Protein AF-A0A0G4LVH8-F1 (afdb_monomer)

Sequence (188 aa):
MSLNLPIRTSSSSQRNQASRNYFTNYTPPSSTEAINGPVREPARELLPPADRLIVGVDFGTTFSGTTFSCVAVYSNDKCDIIANDQGNRTTPSIVAFNDTERLIGDAAKNQMAMNPHHTVFDAKRLIGRKFQDSEVQADMKHFSFKVVEKATKPVIEVEFKGETKQFTPEEISAMVLVKMRETAEAYL

Mean predicted aligned error: 13.93 Å

pLDDT: mean 77.81, std 19.15, range [29.95, 95.69]

Structure (mmCIF, N/CA/C/O backbone):
data_AF-A0A0G4LVH8-F1
#
_entry.id   AF-A0A0G4LVH8-F1
#
loop_
_atom_site.group_PDB
_atom_site.id
_atom_site.type_symbol
_atom_site.label_atom_id
_atom_site.label_alt_id
_atom_site.label_comp_id
_atom_site.label_asym_id
_atom_site.label_entity_id
_atom_site.label_seq_id
_atom_site.pdbx_PDB_ins_code
_atom_site.Cartn_x
_atom_site.Cartn_y
_atom_site.Cartn_z
_atom_site.occupancy
_atom_site.B_iso_or_equiv
_atom_site.auth_seq_id
_atom_site.auth_comp_id
_atom_site.auth_asym_id
_atom_site.auth_atom_id
_atom_site.pdbx_PDB_model_num
ATOM 1 N N . MET A 1 1 ? 14.362 19.409 -41.869 1.00 40.25 1 MET A N 1
ATOM 2 C CA . MET A 1 1 ? 14.093 17.956 -41.837 1.00 40.25 1 MET A CA 1
ATOM 3 C C . MET A 1 1 ? 12.968 17.730 -40.847 1.00 40.25 1 MET A C 1
ATOM 5 O O . MET A 1 1 ? 13.175 17.943 -39.661 1.00 40.25 1 MET A O 1
ATOM 9 N N . SER A 1 2 ? 11.771 17.426 -41.342 1.00 29.95 2 SER A N 1
ATOM 10 C CA . SER A 1 2 ? 10.566 17.248 -40.526 1.00 29.95 2 SER A CA 1
ATOM 11 C C . SER A 1 2 ? 10.422 15.772 -40.157 1.00 29.95 2 SER A C 1
ATOM 13 O O . SER A 1 2 ? 10.323 14.934 -41.049 1.00 29.95 2 SER A O 1
ATOM 15 N N . LEU A 1 3 ? 10.426 15.454 -38.862 1.00 32.88 3 LEU A N 1
ATOM 16 C CA . LEU A 1 3 ? 10.120 14.119 -38.345 1.00 32.88 3 LEU A CA 1
ATOM 17 C C . LEU A 1 3 ? 8.650 14.097 -37.913 1.00 32.88 3 LEU A C 1
ATOM 19 O O . LEU A 1 3 ? 8.292 14.628 -36.866 1.00 32.88 3 LEU A O 1
ATOM 23 N N . ASN A 1 4 ? 7.799 13.504 -38.751 1.00 33.94 4 ASN A N 1
ATOM 24 C CA . ASN A 1 4 ? 6.425 13.161 -38.395 1.00 33.94 4 ASN A CA 1
ATOM 25 C C . ASN A 1 4 ? 6.441 11.928 -37.483 1.00 33.94 4 ASN A C 1
ATOM 27 O O . ASN A 1 4 ? 6.725 10.824 -37.944 1.00 33.94 4 ASN A O 1
ATOM 31 N N . LEU A 1 5 ? 6.101 12.109 -36.208 1.00 36.34 5 LEU A N 1
ATOM 32 C CA . LEU A 1 5 ? 5.722 11.017 -35.310 1.00 36.34 5 LEU A CA 1
ATOM 33 C C . LEU A 1 5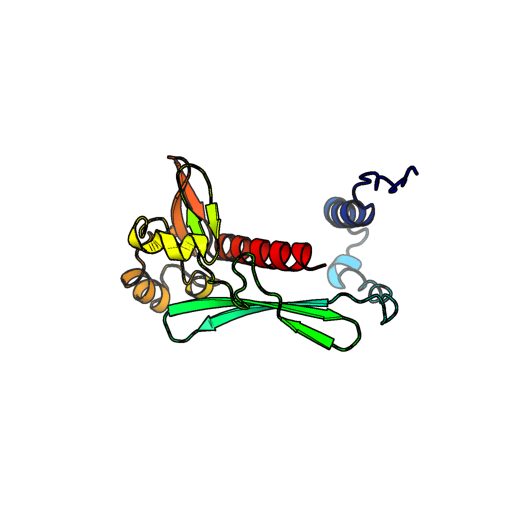 ? 4.200 10.804 -35.405 1.00 36.34 5 LEU A C 1
ATOM 35 O O . LEU A 1 5 ? 3.453 11.784 -35.336 1.00 36.34 5 LEU A O 1
ATOM 39 N N . PRO A 1 6 ? 3.707 9.564 -35.568 1.00 35.44 6 PRO A N 1
ATOM 40 C CA . PRO A 1 6 ? 2.275 9.309 -35.632 1.00 35.44 6 PRO A CA 1
ATOM 41 C C . PRO A 1 6 ? 1.620 9.547 -34.265 1.00 35.44 6 PRO A C 1
ATOM 43 O O . PRO A 1 6 ? 1.980 8.936 -33.260 1.00 35.44 6 PRO A O 1
ATOM 46 N N . ILE A 1 7 ? 0.616 10.424 -34.247 1.00 39.34 7 ILE A N 1
ATOM 47 C CA . ILE A 1 7 ? -0.278 10.641 -33.107 1.00 39.34 7 ILE A CA 1
ATOM 48 C C . ILE A 1 7 ? -1.139 9.383 -32.953 1.00 39.34 7 ILE A C 1
ATOM 50 O O . ILE A 1 7 ? -1.968 9.079 -33.812 1.00 39.34 7 ILE A O 1
ATOM 54 N N . ARG A 1 8 ? -0.954 8.639 -31.857 1.00 38.66 8 ARG A N 1
ATOM 55 C CA . ARG A 1 8 ? -1.821 7.509 -31.506 1.00 38.66 8 ARG A CA 1
ATOM 56 C C . ARG A 1 8 ? -3.178 8.072 -31.082 1.00 38.66 8 ARG A C 1
ATOM 58 O O . ARG A 1 8 ? -3.316 8.622 -29.993 1.00 38.66 8 ARG A O 1
ATOM 65 N N . THR A 1 9 ? -4.170 7.979 -31.962 1.00 39.53 9 THR A N 1
ATOM 66 C CA . THR A 1 9 ? -5.547 8.369 -31.659 1.00 39.53 9 THR A CA 1
ATOM 67 C C . THR A 1 9 ? -6.090 7.482 -30.537 1.00 39.53 9 THR A C 1
ATOM 69 O O . THR A 1 9 ? -6.026 6.251 -30.588 1.00 39.53 9 THR A O 1
ATOM 72 N N . SER A 1 10 ? -6.598 8.116 -29.483 1.00 52.22 10 SER A N 1
ATOM 73 C CA . SER A 1 10 ? -7.232 7.475 -28.336 1.00 52.22 10 SER A CA 1
ATOM 74 C C . SER A 1 10 ? -8.576 6.864 -28.742 1.00 52.22 10 SER A C 1
ATOM 76 O O . SER A 1 10 ? -9.642 7.423 -28.506 1.00 52.22 10 SER A O 1
ATOM 78 N N . SER A 1 11 ? -8.542 5.672 -29.333 1.00 40.91 11 SER A N 1
ATOM 79 C CA . SER A 1 11 ? -9.693 4.777 -29.253 1.00 40.91 11 SER A CA 1
ATOM 80 C C . SER A 1 11 ? -9.617 4.060 -27.907 1.00 40.91 11 SER A C 1
ATOM 82 O O . SER A 1 11 ? -8.677 3.316 -27.625 1.00 40.91 11 SER A O 1
ATOM 84 N N . SER A 1 12 ? -10.590 4.318 -27.033 1.00 48.50 12 SER A N 1
ATOM 85 C CA . SER A 1 12 ? -10.873 3.444 -25.895 1.00 48.50 12 SER A CA 1
ATOM 86 C C . SER A 1 12 ? -10.845 2.004 -26.397 1.00 48.50 12 SER A C 1
ATOM 88 O O . SER A 1 12 ? -11.575 1.677 -27.335 1.00 48.50 12 SER A O 1
ATOM 90 N N . SER A 1 13 ? -9.972 1.167 -25.838 1.00 48.41 13 SER A N 1
ATOM 91 C CA . SER A 1 13 ? -9.764 -0.176 -26.365 1.00 48.41 13 SER A CA 1
ATOM 92 C C . SER A 1 13 ? -11.108 -0.911 -26.432 1.00 48.41 13 SER A C 1
ATOM 94 O O . SER A 1 13 ? -11.791 -1.084 -25.420 1.00 48.41 13 SER A O 1
ATOM 96 N N . GLN A 1 14 ? -11.502 -1.357 -27.629 1.00 50.59 14 GLN A N 1
ATOM 97 C CA . GLN A 1 14 ? -12.724 -2.151 -27.830 1.00 50.59 14 GLN A CA 1
ATOM 98 C C . GLN A 1 14 ? -12.778 -3.356 -26.866 1.00 50.59 14 GLN A C 1
ATOM 100 O O . GLN A 1 14 ? -13.850 -3.771 -26.432 1.00 50.59 14 GLN A O 1
ATOM 105 N N . ARG A 1 15 ? -11.607 -3.856 -26.437 1.00 48.12 15 ARG A N 1
ATOM 106 C CA . ARG A 1 15 ? -11.438 -4.931 -25.445 1.00 48.12 15 ARG A CA 1
ATOM 107 C C . ARG A 1 15 ? -11.951 -4.568 -24.042 1.00 48.12 15 ARG A C 1
ATOM 109 O O . ARG A 1 15 ? -12.528 -5.425 -23.368 1.00 48.12 15 ARG A O 1
ATOM 116 N N . ASN A 1 16 ? -11.792 -3.313 -23.611 1.00 51.41 16 ASN A N 1
ATOM 117 C CA . ASN A 1 16 ? -12.294 -2.843 -22.314 1.00 51.41 16 ASN A CA 1
ATOM 118 C C . ASN A 1 16 ? -13.815 -2.625 -22.337 1.00 51.41 16 ASN A C 1
ATOM 120 O O . ASN A 1 16 ? -14.477 -2.839 -21.323 1.00 51.41 16 ASN A O 1
ATOM 124 N N . GLN A 1 17 ? -14.384 -2.258 -23.491 1.00 52.12 17 GLN A N 1
ATOM 125 C CA . GLN A 1 17 ? -15.840 -2.172 -23.668 1.00 52.12 17 GLN A CA 1
ATOM 126 C C . GLN A 1 17 ? -16.499 -3.557 -23.743 1.00 52.12 17 GLN A C 1
ATOM 128 O O . GLN A 1 17 ? -17.506 -3.780 -23.077 1.00 52.12 17 GLN A O 1
ATOM 133 N N . ALA A 1 18 ? -15.905 -4.513 -24.465 1.00 52.16 18 ALA A N 1
ATOM 134 C CA . ALA A 1 18 ? -16.447 -5.870 -24.589 1.00 52.16 18 ALA A CA 1
ATOM 135 C C . ALA A 1 18 ? -16.530 -6.602 -23.235 1.00 52.16 18 ALA A C 1
ATOM 137 O O . ALA A 1 18 ? -17.533 -7.243 -22.931 1.00 52.16 18 ALA A O 1
ATOM 138 N N . SER A 1 19 ? -15.513 -6.432 -22.383 1.00 54.41 19 SER A N 1
ATOM 139 C CA . SER A 1 19 ? -15.480 -7.042 -21.045 1.00 54.41 19 SER A CA 1
ATOM 140 C C . SER A 1 19 ? -16.521 -6.437 -20.091 1.00 54.41 19 SER A C 1
ATOM 142 O O . SER A 1 19 ? -17.079 -7.146 -19.258 1.00 54.41 19 SER A O 1
ATOM 144 N N . ARG A 1 20 ? -16.812 -5.133 -20.226 1.00 50.81 20 ARG A N 1
ATOM 145 C CA . ARG A 1 20 ? -17.864 -4.449 -19.455 1.00 50.81 20 ARG A CA 1
ATOM 146 C C . ARG A 1 20 ? -19.264 -4.899 -19.870 1.00 50.81 20 A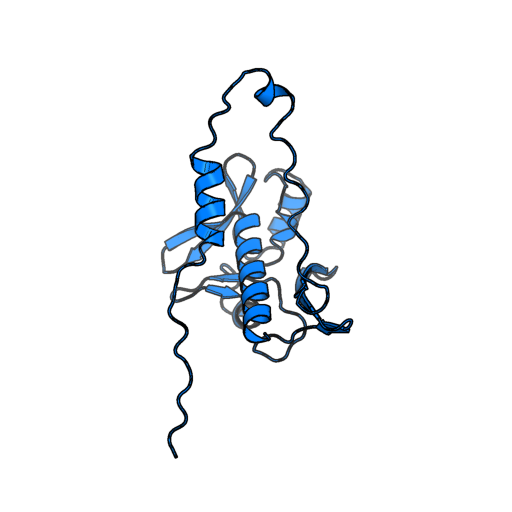RG A C 1
ATOM 148 O O . ARG A 1 20 ? -20.084 -5.164 -19.000 1.00 50.81 20 ARG A O 1
ATOM 155 N N . ASN A 1 21 ? -19.510 -5.039 -21.171 1.00 48.62 21 ASN A N 1
ATOM 156 C CA . ASN A 1 21 ? -20.828 -5.403 -21.700 1.00 48.62 21 ASN A CA 1
ATOM 157 C C . ASN A 1 21 ? -21.218 -6.863 -21.414 1.00 48.62 21 ASN A C 1
ATOM 159 O O . ASN A 1 21 ? -22.404 -7.167 -21.300 1.00 48.62 21 ASN A O 1
ATOM 163 N N . TYR A 1 22 ? -20.238 -7.763 -21.279 1.00 53.72 22 TYR A N 1
ATOM 164 C CA . TYR A 1 22 ? -20.486 -9.179 -20.986 1.00 53.72 22 TYR A CA 1
ATOM 165 C C . TYR A 1 22 ? -21.117 -9.393 -19.601 1.00 53.72 22 TYR A C 1
ATOM 167 O O . TYR A 1 22 ? -22.019 -10.209 -19.451 1.00 53.72 22 TYR A O 1
ATOM 175 N N . PHE A 1 23 ? -20.692 -8.629 -18.589 1.00 49.59 23 PHE A N 1
ATOM 176 C CA . PHE A 1 23 ? -21.210 -8.775 -17.224 1.00 49.59 23 PHE A CA 1
ATOM 177 C C . PHE A 1 23 ? -22.554 -8.075 -16.999 1.00 49.59 23 PHE A C 1
ATOM 179 O O . PHE A 1 23 ? -23.334 -8.518 -16.161 1.00 49.59 23 PHE A O 1
ATOM 186 N N . THR A 1 24 ? -22.839 -6.993 -17.726 1.00 52.41 24 THR A N 1
ATOM 187 C CA . THR A 1 24 ? -24.079 -6.221 -17.539 1.00 52.41 24 THR A CA 1
ATOM 188 C C . THR A 1 24 ? -25.286 -6.826 -18.247 1.00 52.41 24 THR A C 1
ATOM 190 O O . THR A 1 24 ? -26.408 -6.581 -17.822 1.00 52.41 24 THR A O 1
ATOM 193 N N . ASN A 1 25 ? -25.071 -7.611 -19.307 1.00 51.47 25 ASN A N 1
ATOM 194 C CA . ASN A 1 25 ? -26.148 -8.118 -20.166 1.00 51.47 25 ASN A CA 1
ATOM 195 C C . ASN A 1 25 ? -26.368 -9.634 -20.044 1.00 51.47 25 ASN A C 1
ATOM 197 O O . ASN A 1 25 ? -27.172 -10.199 -20.786 1.00 51.47 25 ASN A O 1
ATOM 201 N N . TYR A 1 26 ? -25.657 -10.312 -19.137 1.00 51.19 26 TYR A N 1
ATOM 202 C CA . TYR A 1 26 ? -25.809 -11.752 -18.964 1.00 51.19 26 TYR A CA 1
ATOM 203 C C . TYR A 1 26 ? -27.132 -12.071 -18.264 1.00 51.19 26 TYR A C 1
ATOM 205 O O . TYR A 1 26 ? -27.276 -11.915 -17.052 1.00 51.19 26 TYR A O 1
ATOM 213 N N . THR A 1 27 ? -28.091 -12.553 -19.050 1.00 55.19 27 THR A N 1
ATOM 214 C CA . THR A 1 27 ? -29.325 -13.165 -18.555 1.00 55.19 27 THR A CA 1
ATOM 215 C C . THR A 1 27 ? -29.334 -14.597 -19.085 1.00 55.19 27 THR A C 1
ATOM 217 O O . THR A 1 27 ? -29.332 -14.766 -20.306 1.00 55.19 27 THR A O 1
ATOM 220 N N . PRO A 1 28 ? -29.263 -15.630 -18.228 1.00 55.50 28 PRO A N 1
ATOM 221 C CA . PRO A 1 28 ? -29.147 -17.003 -18.701 1.00 55.50 28 PRO A CA 1
ATOM 222 C C . PRO A 1 28 ? -30.436 -17.428 -19.433 1.00 55.50 28 PRO A C 1
ATOM 224 O O . PRO A 1 28 ? -31.525 -17.249 -18.882 1.00 55.50 28 PRO A O 1
ATOM 227 N N . PRO A 1 29 ? -30.349 -17.993 -20.651 1.00 59.97 29 PRO A N 1
ATOM 228 C CA . PRO A 1 29 ? -31.516 -18.359 -21.456 1.00 59.97 29 PRO A CA 1
ATOM 2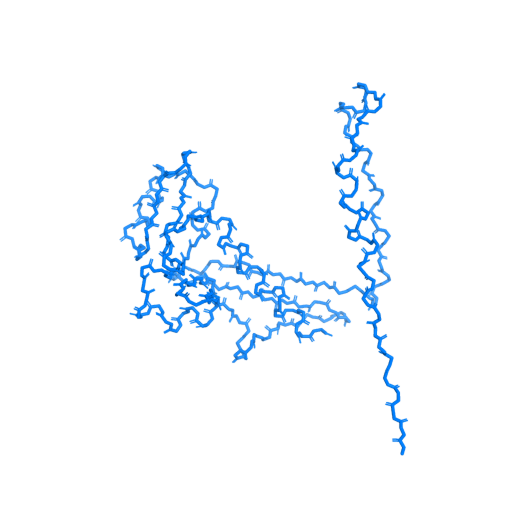29 C C . PRO A 1 29 ? -32.223 -19.652 -21.002 1.00 59.97 29 PRO A C 1
ATOM 231 O O . PRO A 1 29 ? -33.290 -19.968 -21.527 1.00 59.97 29 PRO A O 1
ATOM 234 N N . SER A 1 30 ? -31.686 -20.403 -20.028 1.00 62.47 30 S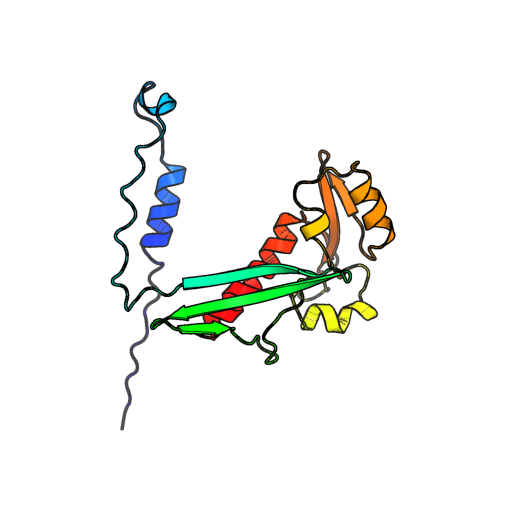ER A N 1
ATOM 235 C CA . SER A 1 30 ? -32.313 -21.626 -19.497 1.00 62.47 30 SER A CA 1
ATOM 236 C C . SER A 1 30 ? -31.842 -21.989 -18.081 1.00 62.47 30 SER A C 1
ATOM 238 O O . SER A 1 30 ? -30.686 -21.778 -17.712 1.00 62.47 30 SER A O 1
ATOM 240 N N . SER A 1 31 ? -32.726 -22.620 -17.297 1.00 56.50 31 SER A N 1
ATOM 241 C CA . SER A 1 31 ? -32.435 -23.162 -15.961 1.00 56.50 31 SER A CA 1
ATOM 242 C C . SER A 1 31 ? -31.362 -24.260 -15.963 1.00 56.50 31 SER A C 1
ATOM 244 O O . SER A 1 31 ? -30.720 -24.478 -14.939 1.00 56.50 31 SER A O 1
ATOM 246 N N . THR A 1 32 ? -31.104 -24.914 -17.100 1.00 53.97 32 THR A N 1
ATOM 247 C CA . THR A 1 32 ? -30.048 -25.935 -17.230 1.00 53.97 32 THR A CA 1
ATOM 248 C C . THR A 1 32 ? -28.637 -25.328 -17.295 1.00 53.97 32 THR A C 1
ATOM 250 O O . THR A 1 32 ? -27.690 -25.927 -16.789 1.00 53.97 32 THR A O 1
ATOM 253 N N . GLU A 1 33 ? -28.476 -24.117 -17.840 1.00 53.72 33 GLU A N 1
ATOM 254 C CA . GLU A 1 33 ? -27.180 -23.411 -17.893 1.00 53.72 33 GLU A CA 1
ATOM 255 C C . GLU A 1 33 ? -26.818 -22.729 -16.565 1.00 53.72 33 GLU A C 1
ATOM 257 O O . GLU A 1 33 ? -25.645 -22.502 -16.276 1.00 53.72 33 GLU A O 1
ATOM 262 N N . ALA A 1 34 ? -27.808 -22.466 -15.705 1.00 55.41 34 ALA A N 1
ATOM 263 C CA . ALA A 1 34 ? -27.575 -21.942 -14.360 1.00 55.41 34 ALA A CA 1
ATOM 264 C C . ALA A 1 34 ? -26.872 -22.956 -13.434 1.00 55.41 34 ALA A C 1
ATOM 266 O O . ALA A 1 34 ? -26.148 -22.553 -12.528 1.00 55.41 34 ALA A O 1
ATOM 267 N N . ILE A 1 35 ? -27.068 -24.262 -13.666 1.00 55.47 35 ILE A N 1
ATOM 268 C CA . ILE A 1 35 ? -26.499 -25.338 -12.834 1.00 55.47 35 ILE A CA 1
ATOM 269 C C . ILE A 1 35 ? -25.068 -25.685 -13.270 1.00 55.47 35 ILE A C 1
ATOM 271 O O . ILE A 1 35 ? -24.214 -25.945 -12.428 1.00 55.47 35 ILE A O 1
ATOM 275 N N . ASN A 1 36 ? -24.789 -25.655 -14.576 1.00 58.38 36 ASN A N 1
ATOM 276 C CA . ASN A 1 36 ? -23.476 -26.019 -15.124 1.00 58.38 36 ASN A CA 1
ATOM 277 C C . ASN A 1 36 ? -22.485 -24.843 -15.200 1.00 58.38 36 ASN A C 1
ATOM 279 O O . ASN A 1 36 ? -21.301 -25.056 -15.462 1.00 58.38 36 ASN A O 1
ATOM 283 N N . GLY A 1 37 ? -22.949 -23.616 -14.940 1.00 51.69 37 GLY A N 1
ATOM 284 C CA . GLY A 1 37 ? -22.167 -22.400 -15.136 1.00 51.69 37 GLY A CA 1
ATOM 285 C C . GLY A 1 37 ? -21.915 -22.104 -16.623 1.00 51.69 37 GLY A C 1
ATOM 286 O O . GLY A 1 37 ? -22.136 -22.960 -17.482 1.00 51.69 37 GLY A O 1
ATOM 287 N N . PRO A 1 38 ? -21.464 -20.884 -16.960 1.00 52.25 38 PRO A N 1
ATOM 288 C CA . PRO A 1 38 ? -21.099 -20.559 -18.332 1.00 52.25 38 PRO A CA 1
ATOM 289 C C . PRO A 1 38 ? -19.994 -21.507 -18.804 1.00 52.25 38 PRO A C 1
ATOM 291 O O . PRO A 1 38 ? -19.030 -21.762 -18.072 1.00 52.25 38 PRO A O 1
ATOM 294 N N . VAL A 1 39 ? -20.135 -22.019 -20.031 1.00 54.47 39 VAL A N 1
ATOM 295 C CA . VAL A 1 39 ? -19.084 -22.771 -20.726 1.00 54.47 39 VAL A CA 1
ATOM 296 C C . VAL A 1 39 ? -17.787 -21.984 -20.564 1.00 54.47 39 VAL A C 1
ATOM 298 O O . VAL A 1 39 ? -17.740 -20.803 -20.908 1.00 54.47 39 VAL A O 1
ATOM 301 N N . ARG A 1 40 ? -16.752 -22.602 -19.974 1.00 50.66 40 ARG A N 1
ATOM 302 C CA . ARG A 1 40 ? -15.433 -21.967 -19.886 1.00 50.66 40 ARG A CA 1
ATOM 303 C C . ARG A 1 40 ? -15.020 -21.621 -21.309 1.00 50.66 40 ARG A C 1
ATOM 305 O O . ARG A 1 40 ? -14.735 -22.528 -22.088 1.00 50.66 40 ARG A O 1
ATOM 312 N N . GLU A 1 41 ? -15.021 -20.328 -21.622 1.00 56.31 41 GLU A N 1
ATOM 313 C CA . GLU A 1 41 ? -14.441 -19.797 -22.851 1.00 56.31 41 GLU A CA 1
ATOM 314 C C . GLU A 1 41 ? -13.093 -20.496 -23.086 1.00 56.31 41 GLU A C 1
ATOM 316 O O . GLU A 1 41 ? -12.311 -20.630 -22.129 1.00 56.31 41 GLU A O 1
ATOM 321 N N . PRO A 1 42 ? -12.814 -20.984 -24.310 1.00 46.66 42 PRO A N 1
ATOM 322 C CA . PRO A 1 42 ? -11.512 -21.553 -24.617 1.00 46.66 42 PRO A CA 1
ATOM 323 C C . PRO A 1 42 ? -10.447 -20.533 -24.215 1.00 46.66 42 PRO A C 1
ATOM 325 O O . PRO A 1 42 ? -10.624 -19.331 -24.427 1.00 46.66 42 PRO A O 1
ATOM 328 N N . ALA A 1 43 ? -9.384 -21.008 -23.555 1.00 53.34 43 ALA A N 1
ATOM 329 C CA . ALA A 1 43 ? -8.302 -20.159 -23.071 1.00 53.34 43 ALA A CA 1
ATOM 330 C C . ALA A 1 43 ? -7.942 -19.148 -24.165 1.00 53.34 43 ALA A C 1
ATOM 332 O O . ALA A 1 43 ? -7.575 -19.565 -25.263 1.00 53.34 43 ALA A O 1
ATOM 333 N N . ARG A 1 44 ? -8.142 -17.848 -23.875 1.00 60.62 44 ARG A N 1
ATOM 334 C CA . ARG A 1 44 ? -7.908 -16.743 -24.817 1.00 60.62 44 ARG A CA 1
ATOM 335 C C . ARG A 1 44 ? -6.653 -17.043 -25.619 1.00 60.62 44 ARG A C 1
ATOM 337 O O . ARG A 1 44 ? -5.618 -17.295 -24.999 1.00 60.62 44 ARG A O 1
ATOM 344 N N . GLU A 1 45 ? -6.773 -17.026 -26.947 1.00 51.97 45 GLU A N 1
ATOM 345 C CA . GLU A 1 45 ? -5.668 -17.320 -27.853 1.00 51.97 45 GLU A CA 1
ATOM 346 C C . GLU A 1 45 ? -4.427 -16.569 -27.382 1.00 51.97 45 GLU A C 1
ATOM 348 O O . GLU A 1 45 ? -4.394 -15.343 -27.235 1.00 51.97 45 GLU A O 1
ATOM 353 N N . LEU A 1 46 ? -3.458 -17.370 -26.975 1.00 54.59 46 LEU A N 1
ATOM 354 C CA . LEU A 1 46 ? -2.282 -16.907 -26.293 1.00 54.59 46 LEU A CA 1
ATOM 355 C C . LEU A 1 46 ? -1.433 -16.186 -27.332 1.00 54.59 46 LEU A C 1
ATOM 357 O O . LEU A 1 46 ? -1.010 -16.815 -28.298 1.00 54.59 46 LEU A O 1
ATOM 361 N N . LEU A 1 47 ? -1.206 -14.881 -27.138 1.00 56.19 47 LEU A N 1
ATOM 362 C CA . LEU A 1 47 ? -0.319 -14.103 -28.005 1.00 56.19 47 LEU A CA 1
ATOM 363 C C . LEU A 1 47 ? 0.981 -14.888 -28.263 1.00 56.19 47 LEU A C 1
ATOM 365 O O . LEU A 1 47 ? 1.458 -15.567 -27.339 1.00 56.19 47 LEU A O 1
ATOM 369 N N . PRO A 1 48 ? 1.545 -14.813 -29.484 1.00 59.53 48 PRO A N 1
ATOM 370 C CA . PRO A 1 48 ? 2.802 -15.476 -29.798 1.00 59.53 48 PRO A CA 1
ATOM 371 C C . PRO A 1 48 ? 3.856 -15.145 -28.724 1.00 59.53 48 PRO A C 1
ATOM 373 O O . PRO A 1 48 ? 3.865 -14.019 -28.221 1.00 59.53 48 PRO A O 1
ATOM 376 N N . PRO A 1 49 ? 4.727 -16.099 -28.335 1.00 57.22 49 PRO A N 1
ATOM 377 C CA . PRO A 1 49 ? 5.601 -15.970 -27.162 1.00 57.22 49 PRO A CA 1
ATOM 378 C C . PRO A 1 49 ? 6.429 -14.680 -27.114 1.00 57.22 49 PRO A C 1
ATOM 380 O O . PRO A 1 49 ? 6.683 -14.170 -26.029 1.00 57.22 49 PRO A O 1
ATOM 383 N N . ALA A 1 50 ? 6.784 -14.137 -28.282 1.00 55.88 50 ALA A N 1
ATOM 384 C CA . ALA A 1 50 ? 7.563 -12.911 -28.433 1.00 55.88 50 ALA A CA 1
ATOM 385 C C . ALA A 1 50 ? 6.850 -11.631 -27.941 1.00 55.88 50 ALA A C 1
ATOM 387 O O . ALA A 1 50 ? 7.529 -10.687 -27.561 1.00 55.88 50 ALA A O 1
ATOM 388 N N . ASP A 1 51 ? 5.512 -11.611 -27.878 1.00 57.59 51 ASP A N 1
ATOM 389 C CA . ASP A 1 51 ? 4.722 -10.426 -27.488 1.00 57.59 51 ASP A CA 1
ATOM 390 C C . ASP A 1 51 ? 4.061 -10.567 -26.105 1.00 57.59 51 ASP A C 1
ATOM 392 O O . ASP A 1 51 ? 3.222 -9.753 -25.697 1.00 57.59 51 ASP A O 1
ATOM 396 N N . ARG A 1 52 ? 4.400 -11.621 -25.354 1.00 65.38 52 ARG A N 1
ATOM 397 C CA . ARG A 1 52 ? 3.848 -11.840 -24.015 1.00 65.38 52 ARG A CA 1
ATOM 398 C C . ARG A 1 52 ? 4.609 -11.041 -22.974 1.00 65.38 52 ARG A C 1
ATOM 400 O O . ARG A 1 52 ? 5.503 -11.541 -22.303 1.00 65.38 52 ARG A O 1
ATOM 407 N N . LEU A 1 53 ? 4.160 -9.812 -22.785 1.00 78.06 53 LEU A N 1
ATOM 408 C CA . LEU A 1 53 ? 4.496 -9.044 -21.603 1.00 78.06 53 LEU A CA 1
ATOM 409 C C . LEU A 1 53 ? 3.782 -9.631 -20.375 1.00 78.06 53 LEU A C 1
ATOM 411 O O . LEU A 1 53 ? 2.552 -9.600 -20.289 1.00 78.06 53 LEU A O 1
ATOM 415 N N . ILE A 1 54 ? 4.550 -10.136 -19.412 1.00 84.38 54 ILE A N 1
ATOM 416 C CA . ILE A 1 54 ? 4.031 -10.604 -18.122 1.00 84.38 54 ILE A CA 1
ATOM 417 C C . ILE A 1 54 ? 4.550 -9.675 -17.029 1.00 84.38 54 ILE A C 1
ATOM 419 O O . ILE A 1 54 ? 5.755 -9.4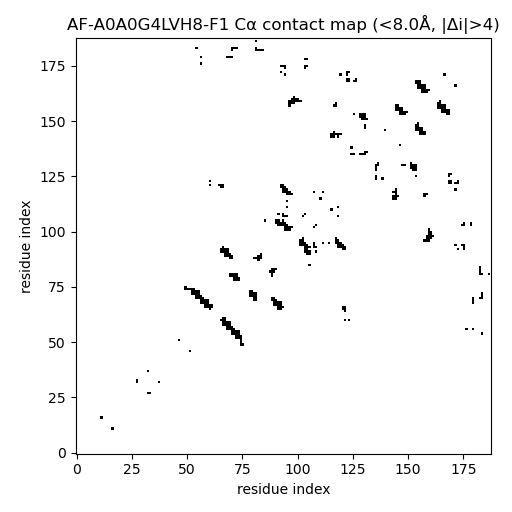77 -16.905 1.00 84.38 54 ILE A O 1
ATOM 423 N N . VAL A 1 55 ? 3.638 -9.139 -16.216 1.00 87.31 55 VAL A N 1
ATOM 424 C CA . VAL A 1 55 ? 3.972 -8.357 -15.021 1.00 87.31 55 VAL A CA 1
ATOM 425 C C . VAL A 1 55 ? 3.699 -9.215 -13.790 1.00 87.31 55 VAL A C 1
ATOM 427 O O . VAL A 1 55 ? 2.559 -9.606 -13.538 1.00 87.31 55 VAL A O 1
ATOM 430 N N . GLY A 1 56 ? 4.747 -9.520 -13.032 1.00 85.44 56 GLY A N 1
ATOM 431 C CA . GLY A 1 56 ? 4.662 -10.143 -11.717 1.00 85.44 56 GLY A CA 1
ATOM 432 C C . GLY A 1 56 ? 4.709 -9.077 -10.629 1.00 85.44 56 GLY A C 1
ATOM 433 O O . GLY A 1 56 ? 5.578 -8.210 -10.656 1.00 85.44 56 GLY A O 1
ATOM 434 N N . VAL A 1 57 ? 3.791 -9.141 -9.666 1.00 85.81 57 VAL A N 1
ATOM 435 C CA . VAL A 1 57 ? 3.804 -8.269 -8.485 1.00 85.81 57 VAL A CA 1
ATOM 436 C C . VAL A 1 57 ? 3.926 -9.141 -7.248 1.00 85.81 57 VAL A C 1
ATOM 438 O O . VAL A 1 57 ? 3.064 -9.984 -6.997 1.00 85.81 57 VAL A O 1
ATOM 441 N N . ASP A 1 58 ? 4.987 -8.927 -6.479 1.00 84.94 58 ASP A N 1
ATOM 442 C CA . ASP A 1 58 ? 5.096 -9.465 -5.131 1.00 84.94 58 ASP A CA 1
ATOM 443 C C . ASP A 1 58 ? 4.512 -8.452 -4.147 1.00 84.94 58 ASP A C 1
ATOM 445 O O . ASP A 1 58 ? 4.974 -7.314 -4.051 1.00 84.94 58 ASP A O 1
ATOM 449 N N . PHE A 1 59 ? 3.483 -8.885 -3.424 1.00 76.31 59 PHE A N 1
ATOM 450 C CA . PHE A 1 59 ? 2.842 -8.129 -2.357 1.00 76.31 59 PHE A CA 1
ATOM 451 C C . PHE A 1 59 ? 3.268 -8.724 -1.007 1.00 76.31 59 PHE A C 1
ATOM 453 O O . PHE A 1 59 ? 2.485 -9.385 -0.309 1.00 76.31 59 PHE A O 1
ATOM 460 N N . GLY A 1 60 ? 4.552 -8.572 -0.684 1.00 64.69 60 GLY A N 1
ATOM 461 C CA . GLY A 1 60 ? 5.224 -9.253 0.420 1.00 64.69 60 GLY A CA 1
ATOM 462 C C . GLY A 1 60 ? 5.127 -8.520 1.761 1.00 64.69 60 GLY A C 1
ATOM 463 O O . GLY A 1 60 ? 5.343 -7.317 1.858 1.00 64.69 60 GLY A O 1
ATOM 464 N N . THR A 1 61 ? 4.856 -9.263 2.835 1.00 55.34 61 THR A N 1
ATOM 465 C CA . THR A 1 61 ? 5.032 -8.801 4.226 1.00 55.34 61 THR A CA 1
ATOM 466 C C . THR A 1 61 ? 6.376 -9.284 4.744 1.00 55.34 61 THR A C 1
ATOM 468 O O . THR A 1 61 ? 6.606 -10.492 4.784 1.00 55.34 61 THR A O 1
ATOM 471 N N . THR A 1 62 ? 7.241 -8.377 5.195 1.00 50.78 62 THR A N 1
ATOM 472 C CA . THR A 1 62 ? 8.484 -8.759 5.878 1.00 50.78 62 THR A CA 1
ATOM 473 C C . THR A 1 62 ? 8.228 -8.903 7.378 1.00 50.78 62 THR A C 1
ATOM 475 O O . THR A 1 62 ? 7.442 -8.158 7.962 1.00 50.78 62 THR A O 1
ATOM 478 N N . PHE A 1 63 ? 8.943 -9.828 8.025 1.00 42.38 63 PHE A N 1
ATOM 479 C CA . PHE A 1 63 ? 8.890 -10.144 9.464 1.00 42.38 63 PHE A CA 1
ATOM 480 C C . PHE A 1 63 ? 9.162 -8.941 10.404 1.00 42.38 63 PHE A C 1
ATOM 482 O O . PHE A 1 63 ? 9.025 -9.059 11.614 1.00 42.38 63 PHE A O 1
ATOM 489 N N . SER A 1 64 ? 9.512 -7.768 9.859 1.00 38.97 64 SER A N 1
ATOM 490 C CA . SER A 1 64 ? 9.909 -6.555 10.589 1.00 38.97 64 SER A CA 1
ATOM 491 C C . SER A 1 64 ? 8.847 -5.435 10.613 1.00 38.97 64 SER A C 1
ATOM 493 O O . SER A 1 64 ? 9.188 -4.290 10.900 1.00 38.97 64 SER A O 1
ATOM 495 N N . GLY A 1 65 ? 7.580 -5.707 10.273 1.00 49.94 65 GLY A N 1
ATOM 496 C CA . GLY A 1 65 ? 6.506 -4.693 10.349 1.00 49.94 65 GLY A CA 1
ATOM 497 C C . GLY A 1 65 ? 6.567 -3.594 9.276 1.00 49.94 65 GLY A C 1
ATOM 498 O O . GLY A 1 65 ? 5.881 -2.584 9.375 1.00 49.94 65 GLY A O 1
ATOM 499 N N . THR A 1 66 ? 7.409 -3.762 8.250 1.00 53.41 66 THR A N 1
ATOM 500 C CA . THR A 1 66 ? 7.383 -2.946 7.027 1.00 53.41 66 THR A CA 1
ATOM 501 C C . THR A 1 66 ? 7.163 -3.869 5.839 1.00 53.41 66 THR A C 1
ATOM 503 O O . THR A 1 66 ? 8.013 -4.692 5.497 1.00 53.41 66 THR A O 1
ATOM 506 N N . THR A 1 67 ? 5.995 -3.745 5.225 1.00 73.00 67 THR A N 1
ATOM 507 C CA . THR A 1 67 ? 5.605 -4.486 4.024 1.00 73.00 67 THR A CA 1
ATOM 508 C C . THR A 1 67 ? 6.282 -3.837 2.808 1.00 73.00 67 THR A C 1
ATOM 510 O O . THR A 1 67 ? 6.181 -2.624 2.635 1.00 73.00 67 THR A O 1
ATOM 513 N N . PHE A 1 68 ? 6.991 -4.600 1.972 1.00 81.56 68 PHE A N 1
ATOM 514 C CA . PHE A 1 68 ? 7.600 -4.111 0.727 1.00 81.56 68 PHE A CA 1
ATOM 515 C C . PHE A 1 68 ? 6.981 -4.853 -0.451 1.00 81.56 68 PHE A C 1
ATOM 517 O O . PHE A 1 68 ? 6.817 -6.068 -0.410 1.00 81.56 68 PHE A O 1
ATOM 524 N N . SER A 1 69 ? 6.662 -4.110 -1.502 1.00 83.44 69 SER A N 1
ATOM 525 C CA . SER A 1 69 ? 6.180 -4.651 -2.763 1.00 83.44 69 SER A CA 1
ATOM 526 C C . SER A 1 69 ? 7.265 -4.545 -3.830 1.00 83.44 69 SER A C 1
ATOM 528 O O . SER A 1 69 ? 8.056 -3.600 -3.840 1.00 83.44 69 SER A O 1
ATOM 530 N N . CYS A 1 70 ? 7.303 -5.520 -4.726 1.00 87.19 70 CYS A N 1
ATOM 531 C CA . CYS A 1 70 ? 8.221 -5.572 -5.857 1.00 87.19 70 CYS A CA 1
ATOM 532 C C . CYS A 1 70 ? 7.412 -5.810 -7.131 1.00 87.19 70 CYS A C 1
ATOM 534 O O . CYS A 1 70 ? 6.402 -6.515 -7.107 1.00 87.19 70 CYS A O 1
ATOM 536 N N . VAL A 1 71 ? 7.857 -5.233 -8.242 1.00 90.44 71 VAL A N 1
ATOM 537 C CA . VAL A 1 71 ? 7.274 -5.486 -9.556 1.00 90.44 71 VAL A CA 1
ATOM 538 C C . VAL A 1 71 ? 8.367 -5.923 -10.524 1.00 90.44 71 VAL A C 1
ATOM 540 O O . VAL A 1 71 ? 9.441 -5.325 -10.602 1.00 90.44 71 VAL A O 1
ATOM 543 N N . ALA A 1 72 ? 8.095 -7.013 -11.231 1.00 89.00 72 ALA A N 1
ATOM 544 C CA . ALA A 1 72 ? 8.990 -7.614 -12.200 1.00 89.00 72 ALA A CA 1
ATOM 545 C C . ALA A 1 72 ? 8.274 -7.764 -13.539 1.00 89.00 72 ALA A C 1
ATOM 547 O O . ALA A 1 72 ? 7.083 -8.076 -13.592 1.00 89.00 72 ALA A O 1
ATOM 548 N N . VAL A 1 73 ? 9.014 -7.571 -14.621 1.00 90.00 73 VAL A N 1
ATOM 549 C CA . VAL A 1 73 ? 8.552 -7.847 -15.977 1.00 90.00 73 VAL A CA 1
ATOM 550 C C . VAL A 1 73 ? 9.319 -9.043 -16.512 1.00 90.00 73 VAL A C 1
ATOM 552 O O . VAL A 1 73 ? 10.544 -9.102 -16.422 1.00 90.00 73 VAL A O 1
ATOM 555 N N . TYR A 1 74 ? 8.585 -9.996 -17.077 1.00 86.81 74 TYR A N 1
ATOM 556 C CA . TYR A 1 74 ? 9.154 -11.074 -17.867 1.00 86.81 74 TYR A CA 1
ATOM 557 C C . TYR A 1 74 ? 8.907 -10.789 -19.348 1.00 86.81 74 TYR A C 1
ATOM 559 O O . TYR A 1 74 ? 7.757 -10.665 -19.777 1.00 86.81 74 TYR A O 1
ATOM 567 N N . SER A 1 75 ? 9.994 -10.638 -20.102 1.00 83.56 75 SER A N 1
ATOM 568 C CA . SER A 1 75 ? 9.997 -10.351 -21.538 1.00 83.56 75 SER A CA 1
ATOM 569 C C . SER A 1 75 ? 11.277 -10.900 -22.172 1.00 83.56 75 SER A C 1
ATOM 571 O O . SER A 1 75 ? 12.331 -10.881 -21.537 1.00 83.56 75 SER A O 1
ATOM 573 N N . ASN A 1 76 ? 11.201 -11.388 -23.415 1.00 83.62 76 ASN A N 1
ATOM 574 C CA . ASN A 1 76 ? 12.343 -11.954 -24.152 1.00 83.62 76 ASN A CA 1
ATOM 575 C C . ASN A 1 76 ? 13.129 -13.011 -23.348 1.00 83.62 76 ASN A C 1
ATOM 577 O O . ASN A 1 76 ? 14.355 -12.956 -23.263 1.00 83.62 76 ASN A O 1
ATOM 581 N N . ASP A 1 77 ? 12.404 -13.925 -22.697 1.00 82.94 77 ASP A N 1
ATOM 582 C CA . ASP A 1 77 ? 12.939 -14.976 -21.820 1.00 82.94 77 ASP A CA 1
ATOM 583 C C . ASP A 1 77 ? 13.783 -14.481 -20.625 1.00 82.94 77 ASP A C 1
ATOM 585 O O . ASP A 1 77 ? 14.476 -15.264 -19.969 1.00 82.94 77 ASP A O 1
ATOM 589 N N . LYS A 1 78 ? 13.692 -13.190 -20.285 1.00 84.62 78 LYS A N 1
ATOM 590 C CA . LYS A 1 78 ? 14.404 -12.559 -19.174 1.00 84.62 78 LYS A CA 1
ATOM 591 C C . LYS A 1 78 ? 13.426 -11.967 -18.162 1.00 84.62 78 LYS A C 1
ATOM 593 O O . LYS A 1 78 ? 12.408 -11.387 -18.524 1.00 84.62 78 LYS A O 1
ATOM 598 N N . CYS A 1 79 ? 13.756 -12.108 -16.878 1.00 87.94 79 CYS A N 1
ATOM 599 C CA . CYS A 1 79 ? 13.047 -11.460 -15.778 1.00 87.94 79 CYS A CA 1
ATOM 600 C C . CYS A 1 79 ? 13.842 -10.237 -15.317 1.00 87.94 79 CYS A C 1
ATOM 602 O O . CYS A 1 79 ? 14.991 -10.378 -14.895 1.00 87.94 79 CYS A O 1
ATOM 604 N N . ASP A 1 80 ? 13.229 -9.060 -15.381 1.00 88.31 80 ASP A N 1
ATOM 605 C CA . ASP A 1 80 ? 13.812 -7.805 -14.925 1.00 88.31 80 ASP A CA 1
ATOM 606 C C . ASP A 1 80 ? 12.972 -7.219 -13.783 1.00 88.31 80 ASP A C 1
ATOM 608 O O . ASP A 1 80 ? 11.762 -7.024 -13.907 1.00 88.31 80 ASP A O 1
ATOM 612 N N . ILE A 1 81 ? 13.624 -6.941 -12.649 1.00 90.19 81 ILE A N 1
ATOM 613 C CA . ILE A 1 81 ? 13.004 -6.240 -11.518 1.00 90.19 81 ILE A CA 1
ATOM 614 C C . ILE A 1 81 ? 13.049 -4.742 -11.801 1.00 90.19 81 ILE A C 1
ATOM 616 O O . ILE A 1 81 ? 14.131 -4.169 -11.976 1.00 90.19 81 ILE A O 1
ATOM 620 N N . ILE A 1 82 ? 11.878 -4.117 -11.805 1.00 90.62 82 ILE A N 1
ATOM 621 C CA . ILE A 1 82 ? 11.718 -2.716 -12.173 1.00 90.62 82 ILE A CA 1
ATOM 622 C C . ILE A 1 82 ? 12.035 -1.843 -10.960 1.00 90.62 82 ILE A C 1
ATOM 624 O O . ILE A 1 82 ? 11.578 -2.097 -9.844 1.00 90.62 82 ILE A O 1
ATOM 628 N N . ALA A 1 83 ? 12.840 -0.807 -11.181 1.00 90.81 83 ALA A N 1
ATOM 629 C CA . ALA A 1 83 ? 13.070 0.224 -10.183 1.00 90.81 83 ALA A CA 1
ATOM 630 C C . ALA A 1 83 ? 11.906 1.225 -10.182 1.00 90.81 83 ALA A C 1
ATOM 632 O O . ALA A 1 83 ? 11.398 1.591 -11.239 1.00 90.81 83 ALA A O 1
ATOM 633 N N . ASN A 1 84 ? 11.495 1.675 -9.001 1.00 88.06 84 ASN A N 1
ATOM 634 C CA . ASN A 1 84 ? 10.521 2.745 -8.858 1.00 88.06 84 ASN A CA 1
ATOM 635 C C . ASN A 1 84 ? 11.112 4.109 -9.263 1.00 88.06 84 ASN A C 1
ATOM 637 O O . ASN A 1 84 ? 12.279 4.225 -9.639 1.00 88.06 84 ASN A O 1
ATOM 641 N N . ASP A 1 85 ? 10.297 5.156 -9.161 1.00 86.44 85 ASP A N 1
ATOM 642 C CA . ASP A 1 85 ? 10.663 6.545 -9.468 1.00 86.44 85 ASP A CA 1
ATOM 643 C C . ASP A 1 85 ? 11.855 7.089 -8.654 1.00 86.44 85 ASP A C 1
ATOM 645 O O . ASP A 1 85 ? 12.497 8.045 -9.083 1.00 86.44 85 ASP A O 1
ATOM 649 N N . GLN A 1 86 ? 12.189 6.472 -7.517 1.00 84.88 86 GLN A N 1
ATOM 650 C CA . GLN A 1 86 ? 13.360 6.795 -6.692 1.00 84.88 86 GLN A CA 1
ATOM 651 C C . GLN A 1 86 ? 14.588 5.917 -7.001 1.00 84.88 86 GLN A C 1
ATOM 653 O O . GLN A 1 86 ? 15.632 6.069 -6.369 1.00 84.88 86 GLN A O 1
ATOM 658 N N . GLY A 1 87 ? 14.487 4.982 -7.950 1.00 88.31 87 GLY A N 1
ATOM 659 C CA . GLY A 1 87 ? 15.552 4.034 -8.284 1.00 88.31 87 GLY A CA 1
ATOM 660 C C . GLY A 1 87 ? 15.600 2.786 -7.389 1.00 88.31 87 GLY A C 1
ATOM 661 O O . GLY A 1 87 ? 16.492 1.951 -7.555 1.00 88.31 87 GLY A O 1
ATOM 662 N N . ASN A 1 88 ? 14.643 2.611 -6.472 1.00 88.50 88 ASN A N 1
ATOM 663 C CA . ASN A 1 88 ? 14.572 1.444 -5.593 1.00 88.50 88 ASN A CA 1
ATOM 664 C C . ASN A 1 88 ? 13.857 0.280 -6.285 1.00 88.50 88 ASN A C 1
ATOM 666 O O . ASN A 1 88 ? 12.787 0.441 -6.861 1.00 88.50 88 ASN A O 1
ATOM 670 N N . ARG A 1 89 ? 14.401 -0.935 -6.172 1.00 88.88 89 ARG A N 1
ATOM 671 C CA . ARG A 1 89 ? 13.777 -2.166 -6.707 1.00 88.88 89 ARG A CA 1
ATOM 672 C C . ARG A 1 89 ? 12.648 -2.729 -5.839 1.00 88.88 89 ARG A C 1
ATOM 674 O O . ARG A 1 89 ? 12.029 -3.727 -6.191 1.00 88.88 89 ARG A O 1
ATOM 681 N N . THR A 1 90 ? 12.400 -2.112 -4.693 1.00 89.19 90 THR A N 1
ATOM 682 C CA . THR A 1 90 ? 11.299 -2.437 -3.791 1.00 89.19 90 THR A CA 1
ATOM 683 C C . THR A 1 90 ? 10.628 -1.144 -3.361 1.00 89.19 90 THR A C 1
ATOM 685 O O . THR A 1 90 ? 11.283 -0.123 -3.176 1.00 89.19 90 THR A O 1
ATOM 688 N N . THR A 1 91 ? 9.310 -1.182 -3.207 1.00 88.62 91 THR A N 1
ATOM 689 C CA . THR A 1 91 ? 8.504 -0.032 -2.800 1.00 88.62 91 THR A CA 1
ATOM 690 C C . THR A 1 91 ? 7.809 -0.341 -1.478 1.00 88.62 91 THR A C 1
ATOM 692 O O . THR A 1 91 ? 7.147 -1.376 -1.371 1.00 88.62 91 THR A O 1
ATOM 695 N N . PRO A 1 92 ? 7.921 0.518 -0.452 1.00 90.00 92 PRO A N 1
ATOM 696 C CA . PRO A 1 92 ? 7.171 0.347 0.788 1.00 90.00 92 PRO A CA 1
ATOM 697 C C . PRO A 1 92 ? 5.660 0.254 0.522 1.00 90.00 92 PRO A C 1
ATOM 699 O O . PRO A 1 92 ? 5.093 1.036 -0.230 1.00 90.00 92 PRO A O 1
ATOM 702 N N . SER A 1 93 ? 4.965 -0.682 1.156 1.00 88.56 93 SER A N 1
ATOM 703 C CA . SER A 1 93 ? 3.510 -0.853 1.017 1.00 88.56 93 SER A CA 1
ATOM 704 C C . SER A 1 93 ? 2.797 0.014 2.048 1.00 88.56 93 SER A C 1
ATOM 706 O O . SER A 1 93 ? 2.135 -0.472 2.964 1.00 88.56 93 SER A O 1
ATOM 708 N N . ILE A 1 94 ? 3.037 1.316 1.924 1.00 91.50 94 ILE A N 1
ATOM 709 C CA . ILE A 1 94 ? 2.598 2.353 2.849 1.00 91.50 94 ILE A CA 1
ATOM 710 C C . ILE A 1 94 ? 1.808 3.368 2.038 1.00 91.50 94 ILE A C 1
ATOM 712 O O . ILE A 1 94 ? 2.233 3.767 0.950 1.00 91.50 94 ILE A O 1
ATOM 716 N N . VAL A 1 95 ? 0.659 3.770 2.566 1.00 93.94 95 VAL A N 1
ATOM 717 C CA . VAL A 1 95 ? -0.217 4.765 1.955 1.00 93.94 95 VAL A CA 1
ATOM 718 C C . VAL A 1 95 ? -0.463 5.850 2.977 1.00 93.94 95 VAL A C 1
ATOM 720 O O . VAL A 1 95 ? -0.902 5.561 4.084 1.00 93.94 95 VAL A O 1
ATOM 723 N N . ALA A 1 96 ? -0.198 7.093 2.613 1.00 95.06 96 ALA A N 1
ATOM 724 C CA . ALA A 1 96 ? -0.439 8.222 3.485 1.00 95.06 96 ALA A CA 1
ATOM 725 C C . ALA A 1 96 ? -1.399 9.222 2.848 1.00 95.06 96 ALA A C 1
ATOM 727 O O . ALA A 1 96 ? -1.414 9.410 1.628 1.00 95.06 96 ALA A O 1
ATOM 728 N N . PHE A 1 97 ? -2.223 9.826 3.694 1.00 95.25 97 PHE A N 1
ATOM 729 C CA . PHE A 1 97 ? -3.285 10.736 3.303 1.00 95.25 97 PHE A CA 1
ATOM 730 C C . PHE A 1 97 ? -2.998 12.128 3.852 1.00 95.25 97 PHE A C 1
ATOM 732 O O . PHE A 1 97 ? -2.711 12.298 5.038 1.00 95.25 97 PHE A O 1
ATOM 739 N N . ASN A 1 98 ? -3.057 13.108 2.956 1.00 92.00 98 ASN A N 1
ATOM 740 C CA . ASN A 1 98 ? -2.751 14.501 3.233 1.00 92.00 98 ASN A CA 1
ATOM 741 C C . ASN A 1 98 ? -3.950 15.365 2.807 1.00 92.00 98 ASN A C 1
ATOM 743 O O . ASN A 1 98 ? -4.897 14.888 2.174 1.00 92.00 98 ASN A O 1
ATOM 747 N N . ASP A 1 99 ? -3.885 16.668 3.067 1.00 89.75 99 ASP A N 1
ATOM 748 C CA . ASP A 1 99 ? -4.942 17.598 2.649 1.00 89.75 99 ASP A CA 1
ATOM 749 C C . ASP A 1 99 ? -5.000 17.826 1.134 1.00 89.75 99 ASP A C 1
ATOM 751 O O . ASP A 1 99 ? -6.027 18.220 0.584 1.00 89.75 99 ASP A O 1
ATOM 755 N N . THR A 1 100 ? -3.896 17.569 0.439 1.00 89.81 100 THR A N 1
ATOM 756 C CA . THR A 1 100 ? -3.753 17.822 -0.997 1.00 89.81 100 THR A CA 1
ATOM 757 C C . THR A 1 100 ? -3.874 16.539 -1.808 1.00 89.81 100 THR A C 1
ATOM 759 O O . THR A 1 100 ? -4.669 16.449 -2.751 1.00 89.81 100 THR A O 1
ATOM 762 N N . GLU A 1 101 ? -3.102 15.526 -1.429 1.00 91.50 101 GLU A N 1
ATOM 763 C CA . GLU A 1 101 ? -2.907 14.315 -2.211 1.00 91.50 101 GLU A CA 1
ATOM 764 C C . GLU A 1 101 ? -2.702 13.072 -1.344 1.00 91.50 101 GLU A C 1
ATOM 766 O O . GLU A 1 101 ? -2.558 13.134 -0.123 1.00 91.50 101 GLU A O 1
ATOM 771 N N . ARG A 1 102 ? -2.742 11.917 -2.006 1.00 93.88 102 ARG A N 1
ATOM 772 C CA . ARG A 1 102 ? -2.457 10.623 -1.399 1.00 93.88 102 ARG A CA 1
ATOM 773 C C . ARG A 1 102 ? -1.075 10.183 -1.852 1.00 93.88 102 ARG A C 1
ATOM 775 O O . ARG A 1 102 ? -0.862 9.990 -3.047 1.00 93.88 102 ARG A O 1
ATOM 782 N N . LEU A 1 103 ? -0.186 9.957 -0.898 1.00 93.81 103 LEU A N 1
ATOM 783 C CA . LEU A 1 103 ? 1.165 9.476 -1.146 1.00 93.81 103 LEU A CA 1
ATOM 784 C C . LEU A 1 103 ? 1.227 7.960 -0.969 1.00 93.81 103 LEU A C 1
ATOM 786 O O . LEU A 1 103 ? 0.557 7.392 -0.107 1.00 93.81 103 LEU A O 1
ATOM 790 N N . ILE A 1 104 ? 2.032 7.289 -1.790 1.00 92.81 104 ILE A N 1
ATOM 791 C CA . ILE A 1 104 ? 2.197 5.831 -1.771 1.00 92.81 104 ILE A CA 1
ATOM 792 C C . ILE A 1 104 ? 3.689 5.522 -1.887 1.00 92.81 104 ILE A C 1
ATOM 794 O O . ILE A 1 104 ? 4.398 6.182 -2.647 1.00 92.81 104 ILE A O 1
ATOM 798 N N . GLY A 1 105 ? 4.176 4.515 -1.164 1.00 91.12 105 GLY A N 1
ATOM 799 C CA . GLY A 1 105 ? 5.564 4.079 -1.292 1.00 91.12 105 GLY A CA 1
ATOM 800 C C . GLY A 1 105 ? 6.544 4.908 -0.476 1.00 91.12 105 GLY A C 1
ATOM 801 O O . GLY A 1 105 ? 6.283 5.255 0.678 1.00 91.12 105 GLY A O 1
ATOM 802 N N . ASP A 1 106 ? 7.687 5.216 -1.085 1.00 90.94 106 ASP A N 1
ATOM 803 C CA . ASP A 1 106 ? 8.765 5.972 -0.444 1.00 90.94 106 ASP A CA 1
ATOM 804 C C . ASP A 1 106 ? 8.299 7.366 0.004 1.00 90.94 106 ASP A C 1
ATOM 806 O O . ASP A 1 106 ? 8.618 7.798 1.110 1.00 90.94 106 ASP A O 1
ATOM 810 N N . ALA A 1 107 ? 7.447 8.029 -0.786 1.00 91.62 107 ALA A N 1
ATOM 811 C CA . ALA A 1 107 ? 6.864 9.320 -0.420 1.00 91.62 107 ALA A CA 1
ATOM 812 C C . ALA A 1 107 ? 6.035 9.243 0.877 1.00 91.62 107 ALA A C 1
ATOM 814 O O . ALA A 1 107 ? 6.174 10.095 1.754 1.00 91.62 107 ALA A O 1
ATOM 815 N N . ALA A 1 108 ? 5.224 8.191 1.038 1.00 92.38 108 ALA A N 1
ATOM 816 C CA . ALA A 1 108 ? 4.442 7.968 2.254 1.00 92.38 108 ALA A CA 1
ATOM 817 C C . ALA A 1 108 ? 5.340 7.647 3.459 1.00 92.38 108 ALA A C 1
ATOM 819 O O . ALA A 1 108 ? 5.118 8.155 4.557 1.00 92.38 108 ALA A O 1
ATOM 820 N N . LYS A 1 109 ? 6.391 6.843 3.248 1.00 89.88 109 LYS A N 1
ATOM 821 C CA . LYS A 1 109 ? 7.370 6.493 4.284 1.00 89.88 109 LYS A CA 1
ATOM 822 C C . LYS A 1 109 ? 8.110 7.724 4.814 1.00 89.88 109 LYS A C 1
ATOM 824 O O . LYS A 1 109 ? 8.273 7.855 6.024 1.00 89.88 109 LYS A O 1
ATOM 829 N N . ASN A 1 110 ? 8.522 8.629 3.928 1.00 91.25 110 ASN A N 1
ATOM 830 C CA . ASN A 1 110 ? 9.300 9.814 4.292 1.00 91.25 110 ASN A CA 1
ATOM 831 C C . ASN A 1 110 ? 8.537 10.763 5.224 1.00 91.25 110 ASN A C 1
ATOM 833 O O . ASN A 1 110 ? 9.137 11.364 6.111 1.00 91.25 110 ASN A O 1
ATOM 837 N N . GLN A 1 111 ? 7.217 10.870 5.065 1.00 90.38 111 GLN A N 1
ATOM 838 C CA . GLN A 1 111 ? 6.393 11.737 5.909 1.00 90.38 111 GLN A CA 1
ATOM 839 C C . GLN A 1 111 ? 5.776 11.036 7.126 1.00 90.38 111 GLN A C 1
ATOM 841 O O . GLN A 1 111 ? 5.106 11.694 7.920 1.00 90.38 111 GLN A O 1
ATOM 846 N N . MET A 1 112 ? 5.986 9.727 7.300 1.00 89.00 112 MET A N 1
ATOM 847 C CA . MET A 1 112 ? 5.373 8.947 8.383 1.00 89.00 112 MET A CA 1
ATOM 848 C C . MET A 1 112 ? 5.644 9.554 9.767 1.00 89.00 112 MET A C 1
ATOM 850 O O . MET A 1 112 ? 4.766 9.544 10.622 1.00 89.00 112 MET A O 1
ATOM 854 N N . ALA A 1 113 ? 6.837 10.117 9.981 1.00 90.00 113 ALA A N 1
ATOM 855 C CA . ALA A 1 113 ? 7.198 10.760 11.243 1.00 90.00 113 ALA A CA 1
ATOM 856 C C . ALA A 1 113 ? 6.425 12.067 11.507 1.00 90.00 113 ALA A C 1
ATOM 858 O O . ALA A 1 113 ? 6.218 12.428 12.660 1.00 90.00 113 ALA A O 1
ATOM 859 N N . MET A 1 114 ? 6.001 12.773 10.453 1.00 91.94 114 MET A N 1
ATOM 860 C CA . MET A 1 114 ? 5.262 14.038 10.557 1.00 91.94 114 MET A CA 1
ATOM 861 C C . MET A 1 114 ? 3.746 13.824 10.573 1.00 91.94 114 MET A C 1
ATOM 863 O O . MET A 1 114 ? 3.027 14.593 11.201 1.00 91.94 114 MET A O 1
ATOM 867 N N . ASN A 1 115 ? 3.266 12.778 9.898 1.00 91.69 115 ASN A N 1
ATOM 868 C CA . ASN A 1 115 ? 1.850 12.445 9.786 1.00 91.69 115 ASN A CA 1
ATOM 869 C C . ASN A 1 115 ? 1.588 10.957 10.114 1.00 91.69 115 ASN A C 1
ATOM 871 O O . ASN A 1 115 ? 1.167 10.190 9.242 1.00 91.69 115 ASN A O 1
ATOM 875 N N . PRO A 1 116 ? 1.850 10.506 11.354 1.00 90.75 116 PRO A N 1
ATOM 876 C CA . PRO A 1 116 ? 1.736 9.091 11.712 1.00 90.75 116 PRO A CA 1
ATOM 877 C C . PRO A 1 116 ? 0.281 8.600 11.756 1.00 90.75 116 PRO A C 1
ATOM 879 O O . PRO A 1 116 ? 0.015 7.441 11.448 1.00 90.75 116 PRO A O 1
ATOM 882 N N . HIS A 1 117 ? -0.673 9.470 12.102 1.00 92.19 117 HIS A N 1
ATOM 883 C CA . HIS A 1 117 ? -2.083 9.096 12.260 1.00 92.19 117 HIS A CA 1
ATOM 884 C C . HIS A 1 117 ? -2.821 8.882 10.935 1.00 92.19 117 HIS A C 1
ATOM 886 O O . HIS A 1 117 ? -3.804 8.140 10.899 1.00 92.19 117 HIS A O 1
ATOM 892 N N . HIS A 1 118 ? -2.348 9.493 9.848 1.00 93.88 118 HIS A N 1
ATOM 893 C CA . HIS A 1 118 ? -2.926 9.336 8.510 1.00 93.88 118 HIS A CA 1
ATOM 894 C C . HIS A 1 118 ? -1.975 8.610 7.551 1.00 93.88 118 HIS A C 1
ATOM 896 O O . HIS A 1 118 ? -2.177 8.625 6.337 1.00 93.88 118 HIS A O 1
ATOM 902 N N . THR A 1 119 ? -0.955 7.939 8.094 1.00 94.06 119 THR A N 1
ATOM 903 C CA . THR A 1 119 ? -0.072 7.037 7.353 1.00 94.06 119 THR A CA 1
ATOM 904 C C . THR A 1 119 ? -0.399 5.593 7.710 1.00 94.06 119 THR A C 1
ATOM 906 O O . THR A 1 119 ? -0.158 5.130 8.821 1.00 94.06 119 THR A O 1
ATOM 909 N N . VAL A 1 120 ? -0.944 4.869 6.740 1.00 92.94 120 VAL A N 1
ATOM 910 C CA . VAL A 1 120 ? -1.386 3.485 6.866 1.00 92.94 120 VAL A CA 1
ATOM 911 C C . VAL A 1 120 ? -0.291 2.547 6.375 1.00 92.94 120 VAL A C 1
ATOM 913 O O . VAL A 1 120 ? 0.196 2.659 5.248 1.00 92.94 120 VAL A O 1
ATOM 916 N N . PHE A 1 121 ? 0.060 1.582 7.213 1.00 90.50 121 PHE A N 1
ATOM 917 C CA . PHE A 1 121 ? 0.994 0.501 6.916 1.00 90.50 121 PHE A CA 1
ATOM 918 C C . PHE A 1 121 ? 0.400 -0.833 7.377 1.00 90.50 121 PHE A C 1
ATOM 920 O O . PHE A 1 121 ? -0.603 -0.863 8.086 1.00 90.50 121 PHE A O 1
ATOM 927 N N . ASP A 1 122 ? 0.991 -1.943 6.929 1.00 87.19 122 ASP A N 1
ATOM 928 C CA . ASP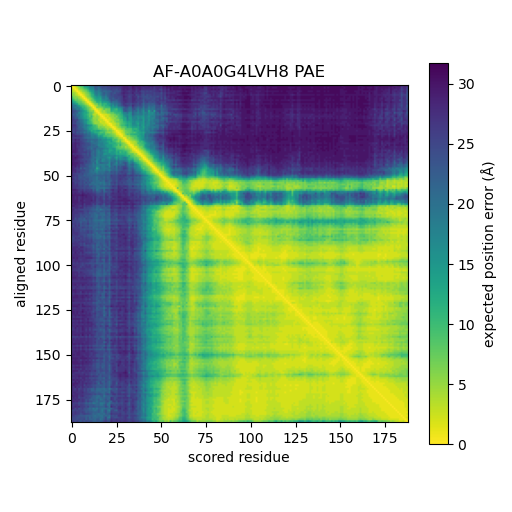 A 1 122 ? 0.595 -3.302 7.322 1.00 87.19 122 ASP A CA 1
ATOM 929 C C . ASP A 1 122 ? -0.898 -3.640 7.113 1.00 87.19 122 ASP A C 1
ATOM 931 O O . ASP A 1 122 ? -1.436 -4.558 7.731 1.00 87.19 122 ASP A O 1
ATOM 935 N N . ALA A 1 123 ? -1.557 -2.989 6.143 1.00 87.50 123 ALA A N 1
ATOM 936 C CA . ALA A 1 123 ? -2.956 -3.256 5.791 1.00 87.50 123 ALA A CA 1
ATOM 937 C C . ALA A 1 123 ? -3.225 -4.744 5.493 1.00 87.50 123 ALA A C 1
ATOM 939 O O . ALA A 1 123 ? -4.302 -5.251 5.799 1.00 87.50 123 ALA A O 1
ATOM 940 N N . LYS A 1 124 ? -2.226 -5.482 4.982 1.00 83.88 124 LYS A N 1
ATOM 941 C CA . LYS A 1 124 ? -2.316 -6.927 4.719 1.00 83.88 124 LYS A CA 1
ATOM 942 C C . LYS A 1 124 ? -2.653 -7.755 5.964 1.00 83.88 124 LYS A C 1
ATOM 944 O O . LYS A 1 124 ? -3.316 -8.778 5.829 1.00 83.88 124 LYS A O 1
ATOM 949 N N . ARG A 1 125 ? -2.252 -7.311 7.162 1.00 87.62 125 ARG A N 1
ATOM 950 C CA . ARG A 1 125 ? -2.589 -7.982 8.431 1.00 87.62 125 ARG A CA 1
ATOM 951 C C . ARG A 1 125 ? -4.084 -7.949 8.737 1.00 87.62 125 ARG A C 1
ATOM 953 O O . ARG A 1 125 ? -4.573 -8.810 9.456 1.00 87.62 125 ARG A O 1
ATOM 960 N N . LEU A 1 126 ? -4.806 -6.982 8.174 1.00 88.38 126 LEU A N 1
ATOM 961 C CA . LEU A 1 126 ? -6.238 -6.783 8.389 1.00 88.38 126 LEU A CA 1
ATOM 962 C C . LEU A 1 126 ? -7.109 -7.440 7.305 1.00 88.38 126 LEU A C 1
ATOM 964 O O . LEU A 1 126 ? -8.302 -7.641 7.527 1.00 88.38 126 LEU A O 1
ATOM 968 N N . ILE A 1 127 ? -6.541 -7.785 6.142 1.00 88.94 127 ILE A N 1
ATOM 969 C CA . ILE A 1 127 ? -7.294 -8.354 5.011 1.00 88.94 127 ILE A CA 1
ATOM 970 C C . ILE A 1 127 ? -7.906 -9.701 5.396 1.00 88.94 127 ILE A C 1
ATOM 972 O O . ILE A 1 127 ? -7.226 -10.591 5.906 1.00 88.94 127 ILE A O 1
ATOM 976 N N . GLY A 1 128 ? -9.197 -9.869 5.096 1.00 88.06 128 GLY A N 1
ATOM 977 C CA . GLY A 1 128 ? -9.914 -11.129 5.307 1.00 88.06 128 GLY A CA 1
ATOM 978 C C . GLY A 1 128 ? -10.188 -11.485 6.773 1.00 88.06 128 GLY A C 1
ATOM 979 O O . GLY A 1 128 ? -10.731 -12.558 7.033 1.00 88.06 128 GLY A O 1
ATOM 980 N N . ARG A 1 129 ? -9.847 -10.605 7.722 1.00 91.12 129 ARG A N 1
ATOM 981 C CA . ARG A 1 129 ? -10.064 -10.811 9.160 1.00 91.12 129 ARG A CA 1
ATOM 982 C C . ARG A 1 129 ? -11.303 -10.089 9.663 1.00 91.12 129 ARG A C 1
ATOM 984 O O . ARG A 1 129 ? -11.815 -9.170 9.019 1.00 91.12 129 ARG A O 1
ATOM 991 N N . LYS A 1 130 ? -11.792 -10.502 10.829 1.00 94.00 130 LYS A N 1
ATOM 992 C CA . LYS A 1 130 ? -12.868 -9.802 11.537 1.00 94.00 130 LYS A CA 1
ATOM 993 C C . LYS A 1 130 ? -12.273 -8.816 12.525 1.00 94.00 130 LYS A C 1
ATOM 995 O O . LYS A 1 130 ? -11.194 -9.033 13.066 1.00 94.00 130 LYS A O 1
ATOM 1000 N N . PHE A 1 131 ? -13.002 -7.737 12.798 1.00 93.25 131 PHE A N 1
ATOM 1001 C CA . PHE A 1 131 ? -12.536 -6.714 13.733 1.00 93.25 131 PHE A CA 1
ATOM 1002 C C . PHE A 1 131 ? -12.261 -7.295 15.130 1.00 93.25 131 PHE A C 1
ATOM 1004 O O . PHE A 1 131 ? -11.297 -6.911 15.779 1.00 93.25 131 PHE A O 1
ATOM 1011 N N . GLN A 1 132 ? -13.073 -8.258 15.569 1.00 93.25 132 GLN A N 1
ATOM 1012 C CA . GLN A 1 132 ? -12.988 -8.866 16.902 1.00 93.25 132 GLN A CA 1
ATOM 1013 C C . GLN A 1 132 ? -11.917 -9.964 17.029 1.00 93.25 132 GLN A C 1
ATOM 1015 O O . GLN A 1 132 ? -11.747 -10.513 18.118 1.00 93.25 132 GLN A O 1
ATOM 1020 N N . ASP A 1 133 ? -11.196 -10.301 15.954 1.00 94.25 133 ASP A N 1
ATOM 1021 C CA . ASP A 1 133 ? -10.145 -11.319 16.020 1.00 94.25 133 ASP A CA 1
ATOM 1022 C C . ASP A 1 133 ? -9.021 -10.860 16.964 1.00 94.25 133 ASP A C 1
ATOM 1024 O O . ASP A 1 133 ? -8.568 -9.713 16.914 1.00 94.25 133 ASP A O 1
ATOM 1028 N N . SER A 1 134 ? -8.538 -11.765 17.821 1.00 94.31 134 SER A N 1
ATOM 1029 C CA . SER A 1 134 ? -7.525 -11.451 18.841 1.00 94.31 134 SER A CA 1
ATOM 1030 C C . SER A 1 134 ? -6.233 -10.894 18.244 1.00 94.31 134 SER A C 1
ATOM 1032 O O . SER A 1 134 ? -5.625 -9.996 18.823 1.00 94.31 134 SER A O 1
ATOM 1034 N N . GLU A 1 135 ? -5.839 -11.388 17.071 1.00 89.81 135 GLU A N 1
ATOM 1035 C CA . GLU A 1 135 ? -4.673 -10.896 16.341 1.00 89.81 135 GLU A CA 1
ATOM 1036 C C . GLU A 1 135 ? -4.880 -9.463 15.827 1.00 89.81 135 GLU A C 1
ATOM 1038 O O . GLU A 1 135 ? -3.982 -8.640 15.966 1.00 89.81 135 GLU A O 1
ATOM 1043 N N . VAL A 1 136 ? -6.076 -9.122 15.322 1.00 91.69 136 VAL A N 1
ATOM 1044 C CA . VAL A 1 136 ? -6.405 -7.748 14.892 1.00 91.69 136 VAL A CA 1
ATOM 1045 C C . VAL A 1 136 ? -6.383 -6.799 16.088 1.00 91.69 136 VAL A C 1
ATOM 1047 O O . VAL A 1 136 ? -5.786 -5.728 16.018 1.00 91.69 136 VAL A O 1
ATOM 1050 N N . GLN A 1 137 ? -6.963 -7.211 17.216 1.00 93.88 137 GLN A N 1
ATOM 1051 C CA . GLN A 1 137 ? -6.959 -6.426 18.454 1.00 93.88 137 GLN A CA 1
ATOM 1052 C C . GLN A 1 137 ? -5.550 -6.242 19.043 1.00 93.88 137 GLN A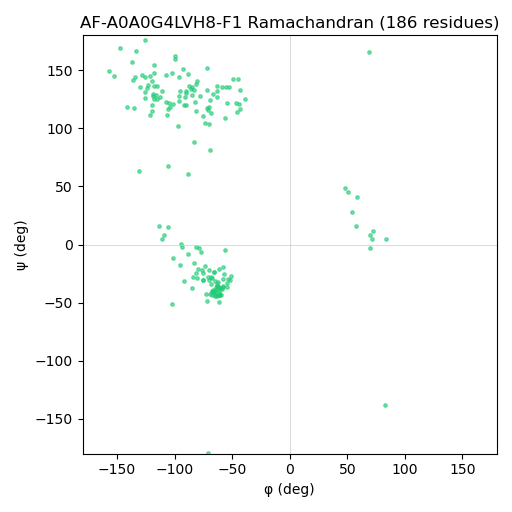 C 1
ATOM 1054 O O . GLN A 1 137 ? -5.275 -5.225 19.682 1.00 93.88 137 GLN A O 1
ATOM 1059 N N . ALA A 1 138 ? -4.651 -7.211 18.851 1.00 92.50 138 ALA A N 1
ATOM 1060 C CA . ALA A 1 138 ? -3.248 -7.085 19.232 1.00 92.50 138 ALA A CA 1
ATOM 1061 C C . ALA A 1 138 ? -2.501 -6.117 18.301 1.00 92.50 138 ALA A C 1
ATOM 1063 O O . ALA A 1 138 ? -1.859 -5.188 18.789 1.00 92.50 138 ALA A O 1
ATOM 1064 N N . ASP A 1 139 ? -2.649 -6.278 16.983 1.00 90.12 139 ASP A N 1
ATOM 1065 C CA . ASP A 1 139 ? -2.009 -5.431 15.969 1.00 90.12 139 ASP A CA 1
ATOM 1066 C C . ASP A 1 139 ? -2.453 -3.960 16.085 1.00 90.12 139 ASP A C 1
ATOM 1068 O O . ASP A 1 139 ? -1.628 -3.048 16.007 1.00 90.12 139 ASP A O 1
ATOM 1072 N N . MET A 1 140 ? -3.733 -3.709 16.387 1.00 90.56 140 MET A N 1
ATOM 1073 C CA . MET A 1 140 ? -4.279 -2.360 16.594 1.00 90.56 140 MET A CA 1
ATOM 1074 C C . MET A 1 140 ? -3.574 -1.562 17.701 1.00 90.56 140 MET A C 1
ATOM 1076 O O . MET A 1 140 ? -3.569 -0.337 17.643 1.00 90.56 140 MET A O 1
ATOM 1080 N N . LYS A 1 141 ? -2.952 -2.219 18.690 1.00 91.50 141 LYS A N 1
ATOM 1081 C CA . LYS A 1 141 ? -2.185 -1.537 19.752 1.00 91.50 141 LYS A CA 1
ATOM 1082 C C . LYS A 1 141 ? -0.848 -0.986 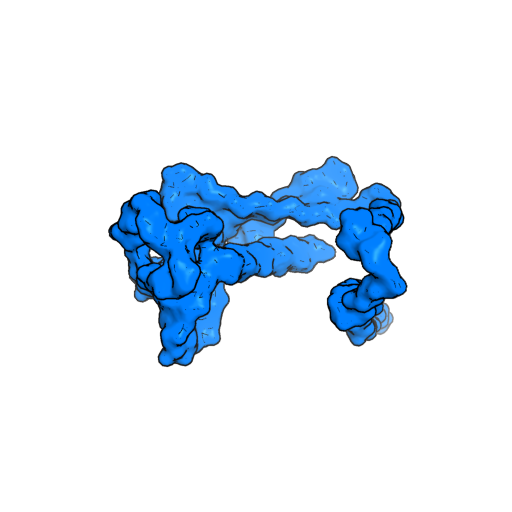19.258 1.00 91.50 141 LYS A C 1
ATOM 1084 O O . LYS A 1 141 ? -0.252 -0.146 19.927 1.00 91.50 141 LYS A O 1
ATOM 1089 N N . HIS A 1 142 ? -0.368 -1.485 18.124 1.00 88.94 142 HIS A N 1
ATOM 1090 C CA . HIS A 1 142 ? 0.899 -1.095 17.515 1.00 88.94 142 HIS A CA 1
ATOM 1091 C C . HIS A 1 142 ? 0.714 -0.129 16.340 1.00 88.94 142 HIS A C 1
ATOM 1093 O O . HIS A 1 142 ? 1.687 0.465 15.877 1.00 88.94 142 HIS A O 1
ATOM 1099 N N . PHE A 1 143 ? -0.518 0.053 15.862 1.00 90.56 143 PHE A N 1
ATOM 1100 C CA . PHE A 1 143 ? -0.819 0.991 14.790 1.00 90.56 143 PHE A CA 1
ATOM 1101 C C . PHE A 1 143 ? -0.941 2.423 15.305 1.00 90.56 143 PHE A C 1
ATOM 1103 O O . PHE A 1 143 ? -1.556 2.696 16.332 1.00 90.56 143 PHE A O 1
ATOM 1110 N N . SER A 1 144 ? -0.370 3.358 14.547 1.00 91.19 144 SER A N 1
ATOM 1111 C CA . SER A 1 144 ? -0.517 4.794 14.802 1.00 91.19 144 SER A CA 1
ATOM 1112 C C . SER A 1 144 ? -1.816 5.370 14.226 1.00 91.19 144 SER A C 1
ATOM 1114 O O . SER A 1 144 ? -2.217 6.467 14.608 1.00 91.19 144 SER A O 1
ATOM 1116 N N . PHE A 1 145 ? -2.482 4.646 13.324 1.00 92.88 145 PHE A N 1
ATOM 1117 C CA . PHE A 1 145 ? -3.739 5.036 12.682 1.00 92.88 145 PHE A CA 1
ATOM 1118 C C . PHE A 1 145 ? -4.950 4.364 13.340 1.00 92.88 145 PHE A C 1
ATOM 1120 O O . PHE A 1 145 ? -4.840 3.331 14.002 1.00 92.88 145 PHE A O 1
ATOM 1127 N N . LYS A 1 146 ? -6.136 4.944 13.135 1.00 94.00 146 LYS A N 1
ATOM 1128 C CA . LYS A 1 146 ? -7.380 4.461 13.736 1.00 94.00 146 LYS A CA 1
ATOM 1129 C C . LYS A 1 146 ? -8.011 3.356 12.887 1.00 94.00 146 LYS A C 1
ATOM 1131 O O . LYS A 1 146 ? -8.172 3.501 11.677 1.00 94.00 146 LYS A O 1
ATOM 1136 N N . VAL A 1 147 ? -8.428 2.274 13.541 1.00 94.69 147 VAL A N 1
ATOM 1137 C CA . VAL A 1 147 ? -9.218 1.192 12.935 1.00 94.69 147 VAL A CA 1
ATOM 1138 C C . VAL A 1 147 ? -10.554 1.099 13.667 1.00 94.69 147 VAL A C 1
ATOM 1140 O O . VAL A 1 147 ? -10.594 1.050 14.895 1.00 94.69 147 VAL A O 1
ATOM 1143 N N . VAL A 1 148 ? -11.647 1.096 12.913 1.00 95.00 148 VAL A N 1
ATOM 1144 C CA . VAL A 1 148 ? -13.028 1.033 13.396 1.00 95.00 148 VAL A CA 1
ATOM 1145 C C . VAL A 1 148 ? -13.720 -0.227 12.885 1.00 95.00 148 VAL A C 1
ATOM 1147 O O . VAL A 1 148 ? -13.359 -0.779 11.845 1.00 95.00 148 VAL A O 1
ATOM 1150 N N . GLU A 1 149 ? -14.731 -0.689 13.614 1.00 95.50 149 GLU A N 1
ATOM 1151 C CA . GLU A 1 149 ? -15.565 -1.806 13.179 1.00 95.50 149 GLU A CA 1
ATOM 1152 C C . GLU A 1 149 ? -16.681 -1.313 12.256 1.00 95.50 149 GLU A C 1
ATOM 1154 O O . GLU A 1 149 ? -17.455 -0.424 12.613 1.00 95.50 149 GLU A O 1
ATOM 1159 N N . LYS A 1 150 ? -16.816 -1.935 11.083 1.00 93.62 150 LYS A N 1
ATOM 1160 C CA . LYS A 1 150 ? -17.958 -1.725 10.191 1.00 93.62 150 LYS A CA 1
ATOM 1161 C C . LYS A 1 150 ? -18.453 -3.065 9.680 1.00 93.62 150 LYS A C 1
ATOM 1163 O O . LYS A 1 150 ? -17.727 -3.780 8.995 1.00 93.62 150 LYS A O 1
ATOM 1168 N N . ALA A 1 151 ? -19.698 -3.407 10.012 1.00 91.81 151 ALA A N 1
ATOM 1169 C CA . ALA A 1 151 ? -20.315 -4.672 9.609 1.00 91.81 151 ALA A CA 1
ATOM 1170 C C . ALA A 1 151 ? -19.401 -5.889 9.886 1.00 91.81 151 ALA A C 1
ATOM 1172 O O . ALA A 1 151 ? -19.189 -6.721 9.005 1.00 91.81 151 ALA A O 1
ATOM 1173 N N . THR A 1 152 ? -18.839 -5.973 11.101 1.00 92.06 152 THR A N 1
ATOM 1174 C CA . THR A 1 152 ? -17.898 -7.011 11.595 1.00 92.06 152 THR A CA 1
ATOM 1175 C C . THR A 1 152 ? -16.483 -7.005 11.002 1.00 92.06 152 THR A C 1
ATOM 1177 O O . THR A 1 152 ? -15.631 -7.786 11.433 1.00 92.06 152 THR A O 1
ATOM 1180 N N . LYS A 1 153 ? -16.196 -6.123 10.039 1.00 93.44 153 LYS A N 1
ATOM 1181 C CA . LYS A 1 153 ? -14.884 -6.010 9.392 1.00 93.44 153 LYS A CA 1
ATOM 1182 C C . LYS A 1 153 ? -14.091 -4.819 9.940 1.00 93.44 153 LYS A C 1
ATOM 1184 O O . LYS A 1 153 ? -14.702 -3.801 10.279 1.00 93.44 153 LYS A O 1
ATOM 1189 N N . PRO A 1 154 ? -12.753 -4.918 10.010 1.00 94.62 154 PRO A N 1
ATOM 1190 C CA . PRO A 1 154 ? -11.907 -3.781 10.330 1.00 94.62 154 PRO A CA 1
ATOM 1191 C C . PRO A 1 154 ? -11.871 -2.805 9.152 1.00 94.62 154 PRO A C 1
ATOM 1193 O O . PRO A 1 154 ? -11.673 -3.200 8.005 1.00 94.62 154 PRO A O 1
ATOM 1196 N N . VAL A 1 155 ? -12.057 -1.523 9.442 1.00 95.69 155 VAL A N 1
ATOM 1197 C CA . VAL A 1 155 ? -12.002 -0.427 8.473 1.00 95.69 155 VAL A CA 1
ATOM 1198 C C . VAL A 1 155 ? -11.082 0.652 9.016 1.00 95.69 155 VAL A C 1
ATOM 1200 O O . VAL A 1 155 ? -11.134 0.990 10.192 1.00 95.69 155 VAL A O 1
ATOM 1203 N N . ILE A 1 156 ? -10.211 1.177 8.169 1.00 95.56 156 ILE A N 1
ATOM 1204 C CA . ILE A 1 156 ? -9.197 2.159 8.537 1.00 95.56 156 ILE A CA 1
ATOM 1205 C C . ILE A 1 156 ? -9.792 3.551 8.347 1.00 95.56 156 ILE A C 1
ATOM 1207 O O . ILE A 1 156 ? -10.321 3.861 7.281 1.00 95.56 156 ILE A O 1
ATOM 1211 N N . GLU A 1 157 ? -9.724 4.379 9.383 1.00 95.50 157 GLU A N 1
ATOM 1212 C CA . GLU A 1 157 ? -10.248 5.742 9.378 1.00 95.50 157 GLU A CA 1
ATOM 1213 C C . GLU A 1 157 ? -9.089 6.741 9.339 1.00 95.50 157 GLU A C 1
ATOM 1215 O O . GLU A 1 157 ? -8.205 6.718 10.197 1.00 95.50 157 GLU A O 1
ATOM 1220 N N . VAL A 1 158 ? -9.089 7.607 8.327 1.00 94.75 158 VAL A N 1
ATOM 1221 C CA . VAL A 1 158 ? -8.047 8.613 8.076 1.00 94.75 158 VAL A CA 1
ATOM 1222 C C . VAL A 1 158 ? -8.679 9.939 7.685 1.00 94.75 158 VAL A C 1
ATOM 1224 O O . VAL A 1 158 ? -9.800 9.979 7.179 1.00 94.75 158 VAL A O 1
ATOM 1227 N N . GLU A 1 159 ? -7.951 11.030 7.883 1.00 94.00 159 GLU A N 1
ATOM 1228 C CA . GLU A 1 159 ? -8.333 12.329 7.348 1.00 94.00 159 GLU A CA 1
ATOM 1229 C C . GLU A 1 159 ? -7.715 12.507 5.960 1.00 94.00 159 GLU A C 1
ATOM 1231 O O . GLU A 1 159 ? -6.533 12.239 5.746 1.00 94.00 159 GLU A O 1
ATOM 1236 N N . PHE A 1 160 ? -8.533 12.901 4.988 1.00 93.06 160 PHE A N 1
ATOM 1237 C CA . PHE A 1 160 ? -8.089 13.165 3.628 1.00 93.06 160 PHE A CA 1
ATOM 1238 C C . PHE A 1 160 ? -8.829 14.375 3.074 1.00 93.06 160 PHE A C 1
ATOM 1240 O O . PHE A 1 160 ? -10.049 14.325 2.902 1.00 93.06 160 PHE A O 1
ATOM 1247 N N . LYS A 1 161 ? -8.085 15.437 2.741 1.00 92.00 161 LYS A N 1
ATOM 1248 C CA . LYS A 1 161 ? -8.640 16.721 2.274 1.00 92.00 161 LYS A CA 1
ATOM 1249 C C . LYS A 1 161 ? -9.602 17.374 3.278 1.00 92.00 161 LYS A C 1
ATOM 1251 O O . LYS A 1 161 ? -10.650 17.873 2.877 1.00 92.00 161 LYS A O 1
ATOM 1256 N N . GLY A 1 162 ? -9.272 17.323 4.571 1.00 88.69 162 GLY A N 1
ATOM 1257 C CA . GLY A 1 162 ? -10.123 17.843 5.652 1.00 88.69 162 GLY A CA 1
ATOM 1258 C C . GLY A 1 162 ? -11.413 17.051 5.907 1.00 88.69 162 GLY A C 1
ATOM 1259 O O . GLY A 1 162 ? -12.273 17.500 6.663 1.00 88.69 162 GLY A O 1
ATOM 1260 N N . GLU A 1 163 ? -11.584 15.884 5.277 1.00 93.25 163 GLU A N 1
ATOM 1261 C CA . GLU A 1 163 ? -12.725 14.994 5.491 1.00 93.25 163 GLU A CA 1
ATOM 1262 C C . GLU A 1 163 ? -12.267 13.673 6.109 1.00 93.25 163 GLU A C 1
ATOM 1264 O O . GLU A 1 163 ? -11.310 13.048 5.644 1.00 93.25 163 GLU A O 1
ATOM 1269 N N . THR A 1 164 ? -13.000 13.184 7.109 1.00 94.69 164 THR A N 1
ATOM 1270 C CA . THR A 1 164 ? -12.805 11.825 7.620 1.00 94.69 164 THR A CA 1
ATOM 1271 C C . THR A 1 164 ? -13.290 10.809 6.590 1.00 94.69 164 THR A C 1
ATOM 1273 O O . THR A 1 164 ? -14.474 10.764 6.246 1.00 94.69 164 THR A O 1
ATOM 1276 N N . LYS A 1 165 ? -12.379 9.963 6.106 1.00 94.75 165 LYS A N 1
ATOM 1277 C CA . LYS A 1 165 ? -12.668 8.881 5.162 1.00 94.75 165 LYS A CA 1
ATOM 1278 C C . LYS A 1 165 ? -12.342 7.533 5.768 1.00 94.75 165 LYS A C 1
ATOM 1280 O O . LYS A 1 165 ? -11.419 7.373 6.561 1.00 94.75 165 LYS A O 1
ATOM 1285 N N . GLN A 1 166 ? -13.134 6.556 5.359 1.00 95.31 166 GLN A N 1
ATOM 1286 C CA . GLN A 1 166 ? -13.024 5.179 5.799 1.00 95.31 166 GLN A CA 1
ATOM 1287 C C . GLN A 1 166 ? -12.649 4.310 4.607 1.00 95.31 166 GLN A C 1
ATOM 1289 O O . GLN A 1 166 ? -13.351 4.326 3.596 1.00 95.31 166 GLN A O 1
ATOM 1294 N N . PHE A 1 167 ? -11.566 3.552 4.745 1.00 95.50 167 PHE A N 1
ATOM 1295 C CA . PHE A 1 167 ? -11.064 2.641 3.726 1.00 95.50 167 PHE A CA 1
ATOM 1296 C C . PHE A 1 167 ? -10.967 1.228 4.275 1.00 95.50 167 PHE A C 1
ATOM 1298 O O . PHE A 1 167 ? -10.505 0.986 5.390 1.00 95.50 167 PHE A O 1
ATOM 1305 N N . THR A 1 168 ? -11.386 0.272 3.468 1.00 94.50 168 THR A N 1
ATOM 1306 C CA . THR A 1 168 ? -11.161 -1.143 3.741 1.00 94.50 168 THR A CA 1
ATOM 1307 C C . THR A 1 168 ? -9.680 -1.501 3.532 1.00 94.50 168 THR A C 1
ATOM 1309 O O . THR A 1 168 ? -8.994 -0.866 2.720 1.00 94.50 168 THR A O 1
ATOM 1312 N N . PRO A 1 169 ? -9.147 -2.517 4.232 1.00 91.94 169 PRO A N 1
ATOM 1313 C CA . PRO A 1 169 ? -7.783 -3.001 4.009 1.00 91.94 169 PRO A CA 1
ATOM 1314 C C . PRO A 1 169 ? -7.500 -3.377 2.544 1.00 91.94 169 PRO A C 1
ATOM 1316 O O . PRO A 1 169 ? -6.388 -3.183 2.040 1.00 91.94 169 PRO A O 1
ATOM 1319 N N . GLU A 1 170 ? -8.515 -3.884 1.843 1.00 91.94 170 GLU A N 1
ATOM 1320 C CA . GLU A 1 170 ? -8.468 -4.230 0.426 1.00 91.94 170 GLU A CA 1
ATOM 1321 C C . GLU A 1 170 ? -8.294 -2.991 -0.461 1.00 91.94 170 GLU A C 1
ATOM 1323 O O . GLU A 1 170 ? -7.491 -3.020 -1.393 1.00 91.94 170 GLU A O 1
ATOM 1328 N N . GLU A 1 171 ? -8.978 -1.884 -0.157 1.00 92.94 171 GLU A N 1
ATOM 1329 C CA . GLU A 1 171 ? -8.814 -0.619 -0.882 1.00 92.94 171 GLU A CA 1
ATOM 1330 C C . GLU A 1 171 ? -7.413 -0.037 -0.694 1.00 92.94 171 GLU A C 1
ATOM 1332 O O . GLU A 1 171 ? -6.797 0.380 -1.673 1.00 92.94 171 GLU A O 1
ATOM 1337 N N . ILE A 1 172 ? -6.871 -0.058 0.529 1.00 92.31 172 ILE A N 1
ATOM 1338 C CA . ILE A 1 172 ? -5.490 0.383 0.785 1.00 92.31 172 ILE A CA 1
ATOM 1339 C C . ILE A 1 172 ? -4.499 -0.463 -0.022 1.00 92.31 172 ILE A C 1
ATOM 1341 O O . ILE A 1 172 ? -3.592 0.066 -0.665 1.00 92.31 172 ILE A O 1
ATOM 1345 N N . SER A 1 173 ? -4.709 -1.777 -0.054 1.00 89.81 173 SER A N 1
ATOM 1346 C CA . SER A 1 173 ? -3.870 -2.694 -0.830 1.00 89.81 173 SER A CA 1
ATOM 1347 C C . SER A 1 173 ? -3.990 -2.436 -2.332 1.00 89.81 173 SER A C 1
ATOM 1349 O O . SER A 1 173 ? -2.983 -2.411 -3.038 1.00 89.81 173 SER A O 1
ATOM 1351 N N . ALA A 1 174 ? -5.197 -2.153 -2.824 1.00 91.62 174 ALA A N 1
ATOM 1352 C CA . ALA A 1 174 ? -5.424 -1.786 -4.216 1.00 91.62 174 ALA A CA 1
ATOM 1353 C C . ALA A 1 174 ? -4.676 -0.501 -4.602 1.00 91.62 174 ALA A C 1
ATOM 1355 O O . ALA A 1 174 ? -4.138 -0.427 -5.703 1.00 91.62 174 ALA A O 1
ATOM 1356 N N . MET A 1 175 ? -4.575 0.488 -3.707 1.00 92.25 175 MET A N 1
ATOM 1357 C CA . MET A 1 175 ? -3.786 1.702 -3.958 1.00 92.25 175 MET A CA 1
ATOM 1358 C C . MET A 1 175 ? -2.302 1.376 -4.166 1.00 92.25 175 MET A C 1
ATOM 1360 O O . MET A 1 175 ? -1.693 1.878 -5.110 1.00 92.25 175 MET A O 1
ATOM 1364 N N . VAL A 1 176 ? -1.733 0.485 -3.347 1.00 90.56 176 VAL A N 1
ATOM 1365 C CA . VAL A 1 176 ? -0.345 0.023 -3.519 1.00 90.56 176 VAL A CA 1
ATOM 1366 C C . VAL A 1 176 ? -0.173 -0.713 -4.850 1.00 90.56 176 VAL A C 1
ATOM 1368 O O . VAL A 1 176 ? 0.766 -0.432 -5.592 1.00 90.56 176 VAL A O 1
ATOM 1371 N N . LEU A 1 177 ? -1.104 -1.603 -5.202 1.00 90.25 177 LEU A N 1
ATOM 1372 C CA . LEU A 1 177 ? -1.068 -2.329 -6.477 1.00 90.25 177 LEU A CA 1
ATOM 1373 C C . LEU A 1 177 ? -1.181 -1.395 -7.690 1.00 90.25 177 LEU A C 1
ATOM 1375 O O . LEU A 1 177 ? -0.520 -1.628 -8.700 1.00 90.25 177 LEU A O 1
ATOM 1379 N N . VAL A 1 178 ? -1.964 -0.315 -7.594 1.00 92.38 178 VAL A N 1
ATOM 1380 C CA . VAL A 1 178 ? -2.025 0.720 -8.637 1.00 92.38 178 VAL A CA 1
ATOM 1381 C C . VAL A 1 178 ? -0.659 1.377 -8.827 1.00 92.38 178 VAL A C 1
ATOM 1383 O O . VAL A 1 178 ? -0.217 1.486 -9.966 1.00 92.38 178 VAL A O 1
ATOM 1386 N N . LYS A 1 179 ? 0.060 1.713 -7.748 1.00 90.38 179 LYS A N 1
ATOM 1387 C CA . LYS A 1 179 ? 1.428 2.252 -7.853 1.00 90.38 179 LYS A CA 1
ATOM 1388 C C . LYS A 1 179 ? 2.395 1.251 -8.498 1.00 90.38 179 LYS A C 1
ATOM 1390 O O . LYS A 1 179 ? 3.269 1.651 -9.266 1.00 90.38 179 LYS A O 1
ATOM 1395 N N . MET A 1 180 ? 2.243 -0.049 -8.226 1.00 89.38 180 MET A N 1
ATOM 1396 C CA . MET A 1 180 ? 3.064 -1.090 -8.868 1.00 89.38 180 MET A CA 1
ATOM 1397 C C . MET A 1 180 ? 2.763 -1.193 -10.365 1.00 89.38 180 MET A C 1
ATOM 1399 O O . MET A 1 180 ? 3.687 -1.313 -11.168 1.00 89.38 180 MET A O 1
ATOM 1403 N N . ARG A 1 181 ? 1.486 -1.074 -10.751 1.00 90.00 181 ARG A N 1
ATOM 1404 C CA . ARG A 1 181 ? 1.080 -0.992 -12.158 1.00 90.00 181 ARG A CA 1
ATOM 1405 C C . ARG A 1 181 ? 1.687 0.231 -12.838 1.00 90.00 181 ARG A C 1
ATOM 1407 O O . ARG A 1 181 ? 2.294 0.069 -13.883 1.00 90.00 181 ARG A O 1
ATOM 1414 N N . GLU A 1 182 ? 1.572 1.415 -12.241 1.00 90.75 182 GLU A N 1
ATOM 1415 C CA . GLU A 1 182 ? 2.147 2.657 -12.784 1.00 90.75 182 GLU A CA 1
ATOM 1416 C C . GLU A 1 182 ? 3.668 2.552 -12.955 1.00 90.75 182 GLU A C 1
ATOM 1418 O O . GLU A 1 182 ? 4.217 3.011 -13.951 1.00 90.75 182 GLU A O 1
ATOM 1423 N N . THR A 1 183 ? 4.348 1.897 -12.011 1.00 89.38 183 THR A N 1
ATOM 1424 C CA . THR A 1 183 ? 5.795 1.646 -12.087 1.00 89.38 183 THR A CA 1
ATOM 1425 C C . THR A 1 183 ? 6.143 0.732 -13.264 1.00 89.38 183 THR A C 1
ATOM 1427 O O . THR A 1 183 ? 7.098 1.000 -13.988 1.00 89.38 183 THR A O 1
ATOM 1430 N N . ALA A 1 184 ? 5.354 -0.320 -13.497 1.00 88.75 184 ALA A N 1
ATOM 1431 C CA . ALA A 1 184 ? 5.521 -1.172 -14.672 1.00 88.75 184 ALA A CA 1
ATOM 1432 C C . ALA A 1 184 ? 5.188 -0.436 -15.978 1.00 88.75 184 ALA A C 1
ATOM 1434 O O . ALA A 1 184 ? 5.937 -0.549 -16.940 1.00 88.75 184 ALA A O 1
ATOM 1435 N N . GLU A 1 185 ? 4.105 0.343 -16.009 1.00 88.31 185 GLU A N 1
ATOM 1436 C CA . GLU A 1 185 ? 3.690 1.144 -17.169 1.00 88.31 185 GLU A CA 1
ATOM 1437 C C . GLU A 1 185 ? 4.731 2.205 -17.549 1.00 88.31 185 GLU A C 1
ATOM 1439 O O . GLU A 1 185 ? 4.870 2.505 -18.725 1.00 88.31 185 GLU A O 1
ATOM 1444 N N . ALA A 1 186 ? 5.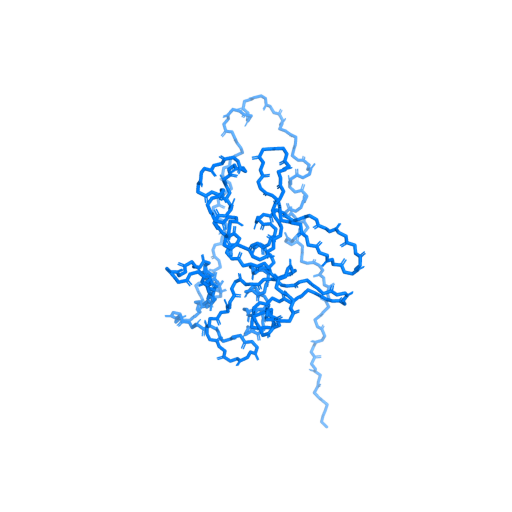472 2.757 -16.584 1.00 89.00 186 ALA A N 1
ATOM 1445 C CA . ALA A 1 186 ? 6.544 3.719 -16.846 1.00 89.00 186 ALA A CA 1
ATOM 1446 C C . ALA A 1 186 ? 7.836 3.076 -17.387 1.00 89.00 186 ALA A C 1
ATOM 1448 O O . ALA A 1 186 ? 8.661 3.771 -17.977 1.00 89.00 186 ALA A O 1
ATOM 1449 N N . TYR A 1 187 ? 8.038 1.776 -17.150 1.00 84.38 187 TYR A N 1
ATOM 1450 C CA . TYR A 1 187 ? 9.212 1.030 -17.614 1.00 84.38 187 TYR A CA 1
ATOM 1451 C C . TYR A 1 187 ? 9.072 0.519 -19.057 1.00 84.38 187 TYR A C 1
ATOM 1453 O O . TYR A 1 187 ? 10.082 0.316 -19.731 1.00 84.38 187 TYR A O 1
ATOM 1461 N N . LEU A 1 188 ? 7.834 0.284 -19.500 1.00 83.38 188 LEU A N 1
ATOM 1462 C CA . LEU A 1 188 ? 7.472 -0.319 -20.787 1.00 83.38 188 LEU A CA 1
ATOM 1463 C C . LEU A 1 188 ? 7.238 0.722 -21.883 1.00 83.38 188 LEU A C 1
ATOM 1465 O O . LEU A 1 188 ? 7.613 0.421 -23.038 1.00 83.38 188 LEU A O 1
#

Organism: Verticillium longisporum (NCBI:txid100787)

Solvent-accessible surface area (backbone atoms only — not comparable to full-atom values): 11242 Å² total; per-residue (Å²): 138,87,84,86,75,84,82,80,74,87,66,77,56,67,68,65,52,54,62,53,52,54,73,76,66,70,68,84,93,45,80,71,51,69,76,71,45,79,78,77,72,76,77,72,85,72,67,61,81,89,73,47,77,42,80,49,74,47,86,43,77,45,100,78,80,55,27,42,28,36,37,33,40,36,48,92,98,39,79,46,72,46,49,40,100,86,66,40,58,57,36,43,48,26,42,20,43,38,67,87,55,75,36,59,18,63,65,20,58,74,43,30,87,82,41,39,49,28,30,46,60,53,40,75,78,51,50,96,46,45,40,83,38,70,66,47,57,54,51,56,76,75,47,67,39,49,74,45,76,52,95,63,27,50,27,39,44,33,50,44,57,90,36,85,44,77,39,44,32,62,56,57,49,48,53,49,52,49,53,47,48,53,42,53,64,72,74,108

Nearest PDB structures (foldseek):
  5fpm-assembly1_A  TM=9.679E-01  e=3.660E-19  Homo sapiens
  5fpd-assembly1_A  TM=9.873E-01  e=8.777E-19  Homo sapiens
  1ba0-assembly1_A  TM=9.892E-01  e=1.175E-18  Bos taurus
  3fe1-assembly2_B  TM=9.769E-01  e=1.108E-18  Homo sapiens
  4io8-assembly1_A  TM=9.901E-01  e=2.986E-18  Homo sapiens

InterPro domains:
  IPR013126 Heat shock protein 70 family [PF00012] (54-188)
  IPR013126 Heat shock protein 70 family [PTHR19375] (65-188)
  IPR043129 ATPase, nucleotide binding domain [SSF53067] (52-188)

Foldseek 3Di:
DDDDDDDDDDDPPVVVVVVVVCVVPDDPPDPVCVVVDPDPDDDPDDPDQQPDWDKDKDQADDPPQWTKIWIWIQHPNDIDTFAAPVRHSIFTLKWFADLPDIDGTPRLVVCCVVGVARIDHPLVQQPPDFCPDPSNVVVCVVGSYDWDHDPRGTWTWHAHSNDIDIHHSVRSNVVNVVSSVVSVVVVD

Secondary structure (DSSP, 8-state):
-------------HHHHHHHHHHHS---S-HHHHHH-S----------GGG--EEEEEEEEPTTS-EEEEEEEEETTEEEEPP-TTS-SSEE--EEE-SS-EEETHHHHHHTTT-STTEE--GGGTTT--TT-HHHHHHTTT-SSEEEEETTEEEEEEEETTEEEEE-HHHHHHHHHHHHHHHHHHH-

Radius of gyration: 21.36 Å; Cα contacts (8 Å, |Δi|>4): 263; chains: 1; bounding box: 48×44×62 Å